Protein AF-A0A834R620-F1 (afdb_monomer)

Organism: Sarcoptes scabiei (NCBI:txid52283)

Structure (mmCIF, N/CA/C/O backbone):
data_AF-A0A834R620-F1
#
_entry.id   AF-A0A834R620-F1
#
loop_
_atom_site.group_PDB
_atom_site.id
_atom_site.type_symbol
_atom_site.label_atom_id
_atom_site.label_alt_id
_atom_site.label_comp_id
_atom_site.label_asym_id
_atom_site.label_entity_id
_atom_site.label_seq_id
_atom_site.pdbx_PDB_ins_code
_atom_site.Cartn_x
_atom_site.Cartn_y
_atom_site.Cartn_z
_atom_site.occupancy
_atom_site.B_iso_or_equiv
_atom_site.auth_seq_id
_atom_site.auth_comp_id
_atom_site.auth_asym_id
_atom_site.auth_atom_id
_atom_site.pdbx_PDB_model_num
ATOM 1 N N . MET A 1 1 ? -68.766 2.294 14.872 1.00 47.84 1 MET A N 1
ATOM 2 C CA . MET A 1 1 ? -67.626 1.805 15.681 1.00 47.84 1 MET A CA 1
ATOM 3 C C . MET A 1 1 ? -67.026 0.578 14.985 1.00 47.84 1 MET A C 1
ATOM 5 O O . MET A 1 1 ? -67.589 -0.501 15.076 1.00 47.84 1 MET A O 1
ATOM 9 N N . MET A 1 2 ? -65.965 0.742 14.179 1.00 46.94 2 MET A N 1
ATOM 10 C CA . MET A 1 2 ? -65.299 -0.391 13.500 1.00 46.94 2 MET A CA 1
ATOM 11 C C . MET A 1 2 ? -64.570 -1.266 14.530 1.00 46.94 2 MET A C 1
ATOM 13 O O . MET A 1 2 ? -63.814 -0.741 15.346 1.00 46.94 2 MET A O 1
ATOM 17 N N . THR A 1 3 ? -64.781 -2.584 14.493 1.00 57.03 3 THR A N 1
ATOM 18 C CA . THR A 1 3 ? -64.209 -3.519 15.475 1.00 57.03 3 THR A CA 1
ATOM 19 C C . THR A 1 3 ? -62.694 -3.697 15.285 1.00 57.03 3 THR A C 1
ATOM 21 O O . THR A 1 3 ? -62.158 -3.631 14.176 1.00 57.03 3 THR A O 1
ATOM 24 N N . TYR A 1 4 ? -61.979 -3.926 16.392 1.00 45.16 4 TYR A N 1
ATOM 25 C CA . TYR A 1 4 ? -60.511 -4.026 16.460 1.00 45.16 4 TYR A CA 1
ATOM 26 C C . TYR A 1 4 ? -59.911 -5.055 15.477 1.00 45.16 4 TYR A C 1
ATOM 28 O O . TYR A 1 4 ? -58.847 -4.826 14.896 1.00 45.16 4 TYR A O 1
ATOM 36 N N . ARG A 1 5 ? -60.625 -6.161 15.212 1.00 49.53 5 ARG A N 1
ATOM 37 C CA . ARG A 1 5 ? -60.220 -7.188 14.233 1.00 49.53 5 ARG A CA 1
ATOM 38 C C . ARG A 1 5 ? -60.175 -6.656 12.797 1.00 49.53 5 ARG A C 1
ATOM 40 O O . ARG A 1 5 ? -59.251 -7.002 12.064 1.00 49.53 5 ARG A O 1
ATOM 47 N N . THR A 1 6 ? -61.107 -5.789 12.406 1.00 49.34 6 THR A N 1
ATOM 48 C CA . THR A 1 6 ? -61.164 -5.231 11.046 1.00 49.34 6 THR A CA 1
ATOM 49 C C . THR A 1 6 ? -60.022 -4.242 10.804 1.00 49.34 6 THR A C 1
ATOM 51 O O . THR A 1 6 ? -59.378 -4.305 9.761 1.00 49.34 6 THR A O 1
ATOM 54 N N . ARG A 1 7 ? -59.663 -3.413 11.801 1.00 46.69 7 ARG A N 1
ATOM 55 C CA . ARG A 1 7 ? -58.499 -2.504 11.707 1.00 46.69 7 ARG A CA 1
ATOM 56 C C . ARG A 1 7 ? -57.174 -3.250 11.551 1.00 46.69 7 ARG A C 1
ATOM 58 O O . ARG A 1 7 ? -56.341 -2.845 10.746 1.00 46.69 7 ARG A O 1
ATOM 65 N N . LYS A 1 8 ? -56.981 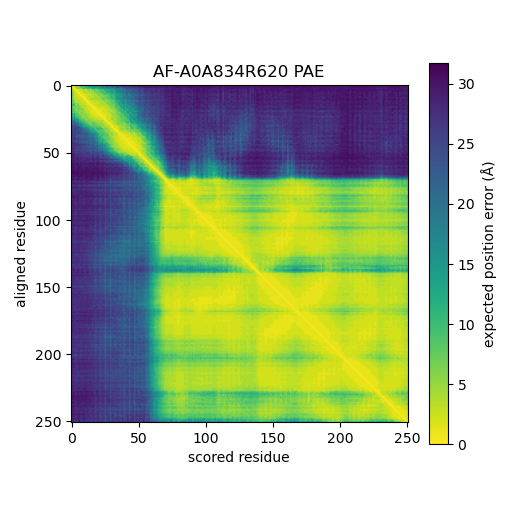-4.356 12.279 1.00 47.06 8 LYS A N 1
ATOM 66 C CA . LYS A 1 8 ? -55.743 -5.152 12.207 1.00 47.06 8 LYS A CA 1
ATOM 67 C C . LYS A 1 8 ? -55.600 -5.875 10.861 1.00 47.06 8 LYS A C 1
ATOM 69 O O . LYS A 1 8 ? -54.487 -6.007 10.361 1.00 47.06 8 LYS A O 1
ATOM 74 N N . ARG A 1 9 ? -56.718 -6.294 10.253 1.00 43.38 9 ARG A N 1
ATOM 75 C CA . ARG A 1 9 ? -56.741 -6.909 8.915 1.00 43.38 9 ARG A CA 1
ATOM 76 C C . ARG A 1 9 ? -56.408 -5.889 7.821 1.00 43.38 9 ARG A C 1
ATOM 78 O O . ARG A 1 9 ? -55.499 -6.144 7.044 1.00 43.38 9 ARG A O 1
ATOM 85 N N . ILE A 1 10 ? -57.030 -4.705 7.859 1.00 50.50 10 ILE A N 1
ATOM 86 C CA . ILE A 1 10 ? -56.753 -3.599 6.922 1.00 50.50 10 ILE A CA 1
ATOM 87 C C . ILE A 1 10 ? -55.298 -3.114 7.048 1.00 50.50 10 ILE A C 1
ATOM 89 O O . ILE A 1 10 ? -54.630 -2.905 6.043 1.00 50.50 10 ILE A O 1
ATOM 93 N N . SER A 1 11 ? -54.767 -3.003 8.272 1.00 44.56 11 SER A N 1
ATOM 94 C CA . SER A 1 11 ? -53.358 -2.652 8.512 1.00 44.56 11 SER A CA 1
ATOM 95 C C . SER A 1 11 ? -52.387 -3.693 7.940 1.00 44.56 11 SER A C 1
ATOM 97 O O . SER A 1 11 ? -51.387 -3.325 7.327 1.00 44.56 11 SER A O 1
ATOM 99 N N . LYS A 1 12 ? -52.678 -4.990 8.099 1.00 43.38 12 LYS A N 1
ATOM 100 C CA . LYS A 1 12 ? -51.821 -6.067 7.587 1.00 43.38 12 LYS A CA 1
ATOM 101 C C . LYS A 1 12 ? -51.852 -6.142 6.057 1.00 43.38 12 LYS A C 1
ATOM 103 O O . LYS A 1 12 ? -50.817 -6.355 5.439 1.00 43.38 12 LYS A O 1
ATOM 108 N N . GLU A 1 13 ? -53.014 -5.904 5.456 1.00 52.19 13 GLU A N 1
ATOM 109 C CA . GLU A 1 13 ? -53.207 -5.884 4.003 1.00 52.19 13 GLU A CA 1
ATOM 110 C C . GLU A 1 13 ? -52.586 -4.633 3.354 1.00 52.19 13 GLU A C 1
ATOM 112 O O . GLU A 1 13 ? -51.939 -4.733 2.315 1.00 52.19 13 GLU A O 1
ATOM 117 N N . SER A 1 14 ? -52.669 -3.475 4.020 1.00 46.38 14 SER A N 1
ATOM 118 C CA . SER A 1 14 ? -51.966 -2.247 3.623 1.00 46.38 14 SER A CA 1
ATOM 119 C C . SER A 1 14 ? -50.444 -2.408 3.685 1.00 46.38 14 SER A C 1
ATOM 121 O O . SER A 1 14 ? -49.746 -1.978 2.771 1.00 46.38 14 SER A O 1
ATOM 123 N N . ASN A 1 15 ? -49.920 -3.050 4.733 1.00 38.66 15 ASN A N 1
ATOM 124 C CA . ASN A 1 15 ? -48.482 -3.290 4.873 1.00 38.66 15 ASN A CA 1
ATOM 125 C C . ASN A 1 15 ? -47.967 -4.324 3.863 1.00 38.66 15 ASN A C 1
ATOM 127 O O . ASN A 1 15 ? -46.866 -4.154 3.351 1.00 38.66 15 ASN A O 1
ATOM 131 N N . SER A 1 16 ? -48.763 -5.351 3.538 1.00 45.62 16 SER A N 1
ATOM 132 C CA . SER A 1 16 ? -48.428 -6.329 2.492 1.00 45.62 16 SER A CA 1
ATOM 133 C C . SER A 1 16 ? -48.332 -5.663 1.120 1.00 45.62 16 SER A C 1
ATOM 135 O O . SER A 1 16 ? -47.325 -5.820 0.439 1.00 45.62 16 SER A O 1
ATOM 137 N N . LYS A 1 17 ? -49.322 -4.833 0.758 1.00 49.03 17 LYS A N 1
ATOM 138 C CA . LYS A 1 17 ? -49.315 -4.074 -0.504 1.00 49.03 17 LYS A CA 1
ATOM 139 C C . LYS A 1 17 ? -48.165 -3.068 -0.578 1.00 49.03 17 LYS A C 1
ATOM 141 O O . LYS A 1 17 ? -47.591 -2.866 -1.641 1.00 49.03 17 LYS A O 1
ATOM 146 N N . MET A 1 18 ? -47.794 -2.454 0.548 1.00 43.59 18 MET A N 1
ATOM 147 C CA . MET A 1 18 ? -46.631 -1.565 0.611 1.00 43.59 18 MET A CA 1
ATOM 148 C C . MET A 1 18 ? -45.319 -2.331 0.396 1.00 43.59 18 MET A C 1
ATOM 150 O O . MET A 1 18 ? -44.440 -1.843 -0.307 1.00 43.59 18 MET A O 1
ATOM 154 N N . PHE A 1 19 ? -45.187 -3.530 0.969 1.00 39.12 19 PHE A N 1
ATOM 155 C CA . PHE A 1 19 ? -43.995 -4.364 0.817 1.00 39.12 19 PHE A CA 1
ATOM 156 C C . PHE A 1 19 ? -43.857 -4.927 -0.600 1.00 39.12 19 PHE A C 1
ATOM 158 O O . PHE A 1 19 ? -42.766 -4.885 -1.161 1.00 39.12 19 PHE A O 1
ATOM 165 N N . GLU A 1 20 ? -44.960 -5.384 -1.198 1.00 49.12 20 GLU A N 1
ATOM 166 C CA . GLU A 1 20 ? -44.995 -5.810 -2.600 1.00 49.12 20 GLU A CA 1
ATOM 167 C C . GLU A 1 20 ? -44.608 -4.654 -3.521 1.00 49.12 20 GLU A C 1
ATOM 169 O O . GLU A 1 20 ? -43.676 -4.814 -4.300 1.00 49.12 20 GLU A O 1
ATOM 174 N N . ASN A 1 21 ? -45.170 -3.454 -3.327 1.00 44.19 21 ASN A N 1
ATOM 175 C CA . ASN A 1 21 ? -44.769 -2.263 -4.082 1.00 44.19 21 ASN A CA 1
ATOM 176 C C . ASN A 1 21 ? -43.287 -1.894 -3.894 1.00 44.19 21 ASN A C 1
ATOM 178 O O . ASN A 1 21 ? -42.669 -1.376 -4.820 1.00 44.19 21 ASN A O 1
ATOM 182 N N . ILE A 1 22 ? -42.689 -2.115 -2.718 1.00 43.91 22 ILE A N 1
ATOM 183 C CA . ILE A 1 22 ? -41.257 -1.849 -2.486 1.00 43.91 22 ILE A CA 1
ATOM 184 C C . ILE A 1 22 ? -40.389 -2.882 -3.210 1.00 43.91 22 ILE A C 1
ATOM 186 O O . ILE A 1 22 ? -39.398 -2.503 -3.831 1.00 43.91 22 ILE A O 1
ATOM 190 N N . ILE A 1 23 ? -40.758 -4.165 -3.169 1.00 44.00 23 ILE A N 1
ATOM 191 C CA . ILE A 1 23 ? -40.040 -5.239 -3.871 1.00 44.00 23 ILE A CA 1
ATOM 192 C C . ILE A 1 23 ? -40.174 -5.065 -5.386 1.00 44.00 23 ILE A C 1
ATOM 194 O O . ILE A 1 23 ? -39.179 -5.194 -6.098 1.00 44.00 23 ILE A O 1
ATOM 198 N N . GLU A 1 24 ? -41.360 -4.706 -5.876 1.00 46.62 24 GLU A N 1
ATOM 199 C CA . GLU A 1 24 ? -41.592 -4.398 -7.285 1.00 46.62 24 GLU A CA 1
ATOM 200 C C . GLU A 1 24 ? -40.784 -3.172 -7.703 1.00 46.62 24 GLU A C 1
ATOM 202 O O . GLU A 1 24 ? -40.040 -3.254 -8.670 1.00 46.62 24 GLU A O 1
ATOM 207 N N . ASN A 1 25 ? -40.797 -2.074 -6.937 1.00 42.44 25 ASN A N 1
ATOM 208 C CA . ASN A 1 25 ? -39.981 -0.892 -7.238 1.00 42.44 25 ASN A CA 1
ATOM 209 C C . ASN A 1 25 ? -38.470 -1.164 -7.157 1.00 42.44 25 ASN A C 1
ATOM 211 O O . ASN A 1 25 ? -37.706 -0.572 -7.918 1.00 42.44 25 ASN A O 1
ATOM 215 N N . PHE A 1 26 ? -38.017 -2.057 -6.272 1.00 39.38 26 PHE A N 1
ATOM 216 C CA . PHE A 1 26 ? -36.613 -2.465 -6.180 1.00 39.38 26 PHE A CA 1
ATOM 217 C C . PHE A 1 26 ? -36.208 -3.349 -7.367 1.00 39.38 26 PHE A C 1
ATOM 219 O O . PHE A 1 26 ? -35.180 -3.100 -7.990 1.00 39.38 26 PHE A O 1
ATOM 226 N N . SER A 1 27 ? -37.052 -4.314 -7.743 1.00 42.75 27 SER A N 1
ATOM 227 C CA . SER A 1 27 ? -36.891 -5.158 -8.935 1.00 42.75 27 SER A CA 1
ATOM 228 C C . SER A 1 27 ? -36.910 -4.330 -10.224 1.00 42.75 27 SER A C 1
ATOM 230 O O . SER A 1 27 ? -36.053 -4.498 -11.093 1.00 42.75 27 SER A O 1
ATOM 232 N N . ILE A 1 28 ? -37.841 -3.381 -10.320 1.00 49.03 28 ILE A N 1
ATOM 233 C CA . ILE A 1 28 ? -37.996 -2.444 -11.429 1.00 49.03 28 ILE A CA 1
ATOM 234 C C . ILE A 1 28 ? -36.771 -1.529 -11.499 1.00 49.03 28 ILE A C 1
ATOM 236 O O . ILE A 1 28 ? -36.173 -1.443 -12.564 1.00 49.03 28 ILE A O 1
ATOM 240 N N . ASN A 1 29 ? -36.301 -0.935 -10.395 1.00 45.78 29 ASN A N 1
ATOM 241 C CA . ASN A 1 29 ? -35.059 -0.147 -10.385 1.00 45.78 29 ASN A CA 1
ATOM 242 C C . ASN A 1 29 ? -33.820 -0.980 -10.724 1.00 45.78 29 ASN A C 1
ATOM 244 O O . ASN A 1 29 ? -32.942 -0.495 -11.432 1.00 45.78 29 ASN A O 1
ATOM 248 N N . GLN A 1 30 ? -33.749 -2.238 -10.292 1.00 44.59 30 GLN A N 1
ATOM 249 C CA . GLN A 1 30 ? -32.662 -3.137 -10.669 1.00 44.59 30 GLN A CA 1
ATOM 250 C C . GLN A 1 30 ? -32.711 -3.442 -12.176 1.00 44.59 30 GLN A C 1
ATOM 252 O O . GLN A 1 30 ? -31.684 -3.393 -12.849 1.00 44.59 30 GLN A O 1
ATOM 257 N N . ARG A 1 31 ? -33.904 -3.630 -12.749 1.00 46.31 31 ARG A N 1
ATOM 258 C CA . ARG A 1 31 ? -34.107 -3.848 -14.188 1.00 46.31 31 ARG A CA 1
ATOM 259 C C . ARG A 1 31 ? -33.857 -2.587 -15.022 1.00 46.31 31 ARG A C 1
ATOM 261 O O . ARG A 1 31 ? -33.193 -2.684 -16.047 1.00 46.31 31 ARG A O 1
ATOM 268 N N . TRP A 1 32 ? -34.291 -1.408 -14.574 1.00 41.50 32 TRP A N 1
ATOM 269 C CA . TRP A 1 32 ? -33.965 -0.120 -15.201 1.00 41.50 32 TRP A CA 1
ATOM 270 C C . TRP A 1 32 ? -32.480 0.199 -15.086 1.00 41.50 32 TRP A C 1
ATOM 272 O O . TRP A 1 32 ? -31.900 0.652 -16.060 1.00 41.50 32 TRP A O 1
ATOM 282 N N . SER A 1 33 ? -31.831 -0.101 -13.958 1.00 48.44 33 SER A N 1
ATOM 283 C CA . SER A 1 33 ? -30.381 0.064 -13.823 1.00 48.44 33 SER A CA 1
ATOM 284 C C . SER A 1 33 ? -29.620 -0.861 -14.772 1.00 48.44 33 SER A C 1
ATOM 286 O O . SER A 1 33 ? -28.655 -0.421 -15.382 1.00 48.44 33 SER A O 1
ATOM 288 N N . GLN A 1 34 ? -30.093 -2.093 -14.996 1.00 50.06 34 GLN A N 1
ATOM 289 C CA . GLN A 1 34 ? -29.508 -3.003 -15.983 1.00 50.06 34 GLN A CA 1
ATOM 290 C C . GLN A 1 34 ? -29.794 -2.582 -17.428 1.00 50.06 34 GLN A C 1
ATOM 292 O O . GLN A 1 34 ? -28.916 -2.731 -18.270 1.00 50.06 34 GLN A O 1
ATOM 297 N N . LEU A 1 35 ? -30.977 -2.038 -17.729 1.00 52.88 35 LEU A N 1
ATOM 298 C CA . LEU A 1 35 ? -31.321 -1.540 -19.066 1.00 52.88 35 LEU A CA 1
ATOM 299 C C . LEU A 1 35 ? -30.576 -0.244 -19.399 1.00 52.88 35 LEU A C 1
ATOM 301 O O . LEU A 1 35 ? -30.000 -0.143 -20.473 1.00 52.88 35 LEU A O 1
ATOM 305 N N . ILE A 1 36 ? -30.489 0.696 -18.455 1.00 54.62 36 ILE A N 1
ATOM 306 C CA . ILE A 1 36 ? -29.680 1.915 -18.577 1.00 54.62 36 ILE A CA 1
ATOM 307 C C . ILE A 1 36 ? -28.200 1.551 -18.674 1.00 54.62 36 ILE A C 1
ATOM 309 O O . ILE A 1 36 ? -27.496 2.130 -19.491 1.00 54.62 36 ILE A O 1
ATOM 313 N N . LEU A 1 37 ? -27.720 0.565 -17.907 1.00 46.91 37 LEU A N 1
ATOM 314 C CA . LEU A 1 37 ? -26.354 0.061 -18.036 1.00 46.91 37 LEU A CA 1
ATOM 315 C C . LEU A 1 37 ? -26.143 -0.608 -19.398 1.00 46.91 37 LEU A C 1
ATOM 317 O O . LEU A 1 37 ? -25.116 -0.378 -20.014 1.00 46.91 37 LEU A O 1
ATOM 321 N N . ALA A 1 38 ? -27.100 -1.382 -19.911 1.00 52.72 38 ALA A N 1
ATOM 322 C CA . ALA A 1 38 ? -27.004 -2.018 -21.222 1.00 52.72 38 ALA A CA 1
ATOM 323 C C . ALA A 1 38 ? -27.055 -1.002 -22.375 1.00 52.72 38 ALA A C 1
ATOM 325 O O . ALA A 1 38 ? -26.310 -1.151 -23.341 1.00 52.72 38 ALA A O 1
ATOM 326 N N . ASP A 1 39 ? -27.877 0.042 -22.273 1.00 57.25 39 ASP A N 1
ATOM 327 C CA . ASP A 1 39 ? -27.974 1.115 -23.264 1.00 57.25 39 ASP A CA 1
ATOM 328 C C . ASP A 1 39 ? -26.782 2.070 -23.181 1.00 57.25 39 ASP A C 1
ATOM 330 O O . ASP A 1 39 ? -26.238 2.459 -24.213 1.00 57.25 39 ASP A O 1
ATOM 334 N N . TYR A 1 40 ? -26.285 2.360 -21.977 1.00 51.91 40 TYR A N 1
ATOM 335 C CA . TYR A 1 40 ? -25.018 3.057 -21.769 1.00 51.91 40 TYR A CA 1
ATOM 336 C C . TYR A 1 40 ? -23.850 2.232 -22.306 1.00 51.91 40 TYR A C 1
ATOM 338 O O . TYR A 1 40 ? -23.023 2.768 -23.028 1.00 51.91 40 TYR A O 1
ATOM 346 N N . LEU A 1 41 ? -23.800 0.922 -22.050 1.00 51.44 41 LEU A N 1
ATOM 347 C CA . LEU A 1 41 ? -22.782 0.023 -22.595 1.00 51.44 41 LEU A CA 1
ATOM 348 C C . LEU A 1 41 ? -22.898 -0.104 -24.113 1.00 51.44 41 LEU A C 1
ATOM 350 O O . LEU A 1 41 ? -21.868 -0.164 -24.771 1.00 51.44 41 LEU A O 1
ATOM 354 N N . LYS A 1 42 ? -24.103 -0.088 -24.695 1.00 58.88 42 LYS A N 1
ATOM 355 C CA . LYS A 1 42 ? -24.307 -0.055 -26.152 1.00 58.88 42 LYS A CA 1
ATOM 356 C C . LYS A 1 42 ? -23.889 1.276 -26.760 1.00 58.88 42 LYS A C 1
ATOM 358 O O . LYS A 1 42 ? -23.264 1.271 -27.816 1.00 58.88 42 LYS A O 1
ATOM 363 N N . ASP A 1 43 ? -24.189 2.405 -26.126 1.00 56.00 43 ASP A N 1
ATOM 364 C CA . ASP A 1 43 ? -23.809 3.723 -26.635 1.00 56.00 43 ASP A CA 1
ATOM 365 C C . ASP A 1 43 ? -22.310 3.992 -26.422 1.00 56.00 43 ASP A C 1
ATOM 367 O O . ASP A 1 43 ? -21.641 4.492 -27.327 1.00 56.00 43 ASP A O 1
ATOM 371 N N . CYS A 1 44 ? -21.738 3.529 -25.305 1.00 50.62 44 CYS A N 1
ATOM 372 C CA . CYS A 1 44 ? -20.297 3.405 -25.086 1.00 50.62 44 CYS A CA 1
ATOM 373 C C . CYS A 1 44 ? -19.669 2.460 -26.102 1.00 50.62 44 CYS A C 1
ATOM 375 O O . CYS A 1 44 ? -18.642 2.817 -26.657 1.00 50.62 44 CYS A O 1
ATOM 377 N N . TRP A 1 45 ? -20.272 1.311 -26.415 1.00 50.72 45 TRP A N 1
ATOM 378 C CA . TRP A 1 45 ? -19.774 0.380 -27.429 1.00 50.72 45 TRP A CA 1
ATOM 379 C C . TRP A 1 45 ? -19.843 0.990 -28.823 1.00 50.72 45 TRP A C 1
ATOM 381 O O . TRP A 1 45 ? -18.925 0.808 -29.611 1.00 50.72 45 TRP A O 1
ATOM 391 N N . ARG A 1 46 ? -20.879 1.767 -29.143 1.00 63.25 46 ARG A N 1
ATOM 392 C CA . ARG A 1 46 ? -21.048 2.436 -30.437 1.00 63.25 46 ARG A CA 1
ATOM 393 C C . ARG A 1 46 ? -20.081 3.611 -30.594 1.00 63.25 46 ARG A C 1
ATOM 395 O O . ARG A 1 46 ? -19.436 3.722 -31.635 1.00 63.25 46 ARG A O 1
ATOM 402 N N . LYS A 1 47 ? -19.890 4.420 -29.545 1.00 59.84 47 LYS A N 1
ATOM 403 C CA . LYS A 1 47 ? -18.850 5.463 -29.464 1.00 59.84 47 LYS A CA 1
ATOM 404 C C . LYS A 1 47 ? -17.448 4.853 -29.488 1.00 59.84 47 LYS A C 1
ATOM 406 O O . LYS A 1 47 ? -16.598 5.328 -30.231 1.00 59.84 47 LYS A O 1
ATOM 411 N N . PHE A 1 48 ? -17.226 3.754 -28.770 1.00 47.06 48 PHE A N 1
ATOM 412 C CA . PHE A 1 48 ? -15.996 2.964 -28.804 1.00 47.06 48 PHE A CA 1
ATOM 413 C C . PHE A 1 48 ? -15.755 2.390 -30.198 1.00 47.06 48 PHE A C 1
ATOM 415 O O . PHE A 1 48 ? -14.647 2.504 -30.687 1.00 47.06 48 PHE A O 1
ATOM 422 N N . SER A 1 49 ? -16.774 1.879 -30.892 1.00 47.50 49 SER A N 1
ATOM 423 C CA . SER A 1 49 ? -16.685 1.341 -32.260 1.00 47.50 49 SER A CA 1
ATOM 424 C C . SER A 1 49 ? -16.405 2.423 -33.307 1.00 47.50 49 SER A C 1
ATOM 426 O O . SER A 1 49 ? -15.661 2.187 -34.260 1.00 47.50 49 SER A O 1
ATOM 428 N N . ALA A 1 50 ? -16.969 3.621 -33.132 1.00 56.56 50 ALA A N 1
ATOM 429 C CA . ALA A 1 50 ? -16.689 4.785 -33.971 1.00 56.56 50 ALA A CA 1
ATOM 430 C C . ALA A 1 50 ? -15.268 5.324 -33.731 1.00 56.56 50 ALA A C 1
ATOM 432 O O . ALA A 1 50 ? -14.551 5.625 -34.685 1.00 56.56 50 ALA A O 1
ATOM 433 N N . LEU A 1 51 ? -14.820 5.349 -32.471 1.00 52.22 51 LEU A N 1
ATOM 434 C CA . LEU A 1 51 ? -13.434 5.638 -32.107 1.00 52.22 51 LEU A CA 1
ATOM 435 C C . LEU A 1 51 ? -12.492 4.559 -32.656 1.00 52.22 51 LEU A C 1
ATOM 437 O O . LEU A 1 51 ? -11.483 4.907 -33.250 1.00 52.22 51 LEU A O 1
ATOM 441 N N . LYS A 1 52 ? -12.855 3.274 -32.582 1.00 44.41 52 LYS A N 1
ATOM 442 C CA . LYS A 1 52 ? -12.097 2.114 -33.077 1.00 44.41 52 LYS A CA 1
ATOM 443 C C . LYS A 1 52 ? -11.766 2.234 -34.566 1.00 44.41 52 LYS A C 1
ATOM 445 O O . LYS A 1 52 ? -10.681 1.854 -34.971 1.00 44.41 52 LYS A O 1
ATOM 450 N N . ARG A 1 53 ? -12.640 2.822 -35.390 1.00 45.47 53 ARG A N 1
ATOM 451 C CA . ARG A 1 53 ? -12.434 2.915 -36.849 1.00 45.47 53 ARG A CA 1
ATOM 452 C C . ARG A 1 53 ? -11.382 3.961 -37.266 1.00 45.47 53 ARG A C 1
ATOM 454 O O . ARG A 1 53 ? -10.637 3.710 -38.207 1.00 45.47 53 ARG A O 1
ATOM 461 N N . ASN A 1 54 ? -11.266 5.079 -36.541 1.00 48.19 54 ASN A N 1
ATOM 462 C CA . ASN A 1 54 ? -10.216 6.093 -36.764 1.00 48.19 54 ASN A CA 1
ATOM 463 C C . ASN A 1 54 ? -8.969 5.858 -35.903 1.00 48.19 54 ASN A C 1
ATOM 465 O O . ASN A 1 54 ? -7.860 6.196 -36.309 1.00 48.19 54 ASN A O 1
ATOM 469 N N . ARG A 1 55 ? -9.147 5.239 -34.735 1.00 44.41 55 ARG A N 1
ATOM 470 C CA . ARG A 1 55 ? -8.082 4.906 -33.800 1.00 44.41 55 ARG A CA 1
ATOM 471 C C . ARG A 1 55 ? -7.338 3.640 -34.213 1.00 44.41 55 ARG A C 1
ATOM 473 O O . ARG A 1 55 ? -6.151 3.619 -33.979 1.00 44.41 55 ARG A O 1
ATOM 480 N N . PHE A 1 56 ? -7.925 2.676 -34.937 1.00 42.62 56 PHE A N 1
ATOM 481 C CA . PHE A 1 56 ? -7.190 1.489 -35.422 1.00 42.62 56 PHE A CA 1
ATOM 482 C C . PHE A 1 56 ? -5.975 1.834 -36.296 1.00 42.62 56 PHE A C 1
ATOM 484 O O . PHE A 1 56 ? -4.961 1.161 -36.191 1.00 42.62 56 PHE A O 1
ATOM 491 N N . LYS A 1 57 ? -6.003 2.904 -37.104 1.00 42.84 57 LYS A N 1
ATOM 492 C CA . LYS A 1 57 ? -4.825 3.313 -37.900 1.00 42.84 57 LYS A CA 1
ATOM 493 C C . LYS A 1 57 ? -3.658 3.827 -37.041 1.00 42.84 57 LYS A C 1
ATOM 495 O O . LYS A 1 57 ? -2.504 3.659 -37.422 1.00 42.84 57 LYS A O 1
ATOM 500 N N . THR A 1 58 ? -3.942 4.439 -35.894 1.00 45.22 58 THR A N 1
ATOM 501 C CA . THR A 1 58 ? -2.948 4.934 -34.925 1.00 45.22 58 THR A CA 1
ATOM 502 C C . THR A 1 58 ? -2.623 3.898 -33.839 1.00 45.22 58 THR A C 1
ATOM 504 O O . THR A 1 58 ? -1.472 3.774 -33.432 1.00 45.22 58 THR A O 1
ATOM 507 N N . GLU A 1 59 ? -3.597 3.084 -33.434 1.00 41.12 59 GLU A N 1
ATOM 508 C CA . GLU A 1 59 ? -3.492 1.966 -32.493 1.00 41.12 59 GLU A CA 1
ATOM 509 C C . GLU A 1 59 ? -2.735 0.792 -33.086 1.00 41.12 59 GLU A C 1
ATOM 511 O O . GLU A 1 59 ? -1.967 0.205 -32.350 1.00 41.12 59 GLU A O 1
ATOM 516 N N . SER A 1 60 ? -2.813 0.479 -34.383 1.00 44.44 60 SER A N 1
ATOM 517 C CA . SER A 1 60 ? -1.892 -0.508 -34.970 1.00 44.44 60 SER A CA 1
ATOM 518 C C . SER A 1 60 ? -0.428 -0.123 -34.736 1.00 44.44 60 SER A C 1
ATOM 520 O O . SER A 1 60 ? 0.408 -0.998 -34.574 1.00 44.44 60 SER A O 1
ATOM 522 N N . LYS A 1 61 ? -0.120 1.175 -34.627 1.00 41.84 61 LYS A N 1
ATOM 523 C CA . LYS A 1 61 ? 1.222 1.683 -34.320 1.00 41.84 61 LYS A CA 1
ATOM 524 C C . LYS A 1 61 ? 1.553 1.637 -32.820 1.00 41.84 61 LYS A C 1
ATOM 526 O O . LYS A 1 61 ? 2.694 1.366 -32.474 1.00 41.84 61 LYS A O 1
ATOM 531 N N . CYS A 1 62 ? 0.583 1.879 -31.929 1.00 44.00 62 CYS A N 1
ATOM 532 C CA . CYS A 1 62 ? 0.766 1.828 -30.466 1.00 44.00 62 CYS A CA 1
ATOM 533 C C . CYS A 1 62 ? 0.655 0.413 -29.870 1.00 44.00 62 CYS A C 1
ATOM 535 O O . CYS A 1 62 ? 1.332 0.110 -28.896 1.00 44.00 62 CYS A O 1
ATOM 537 N N . ILE A 1 63 ? -0.174 -0.454 -30.447 1.00 45.06 63 ILE A N 1
ATOM 538 C CA . ILE A 1 63 ? -0.359 -1.861 -30.074 1.00 45.06 63 ILE A CA 1
ATOM 539 C C . ILE A 1 63 ? 0.856 -2.678 -30.527 1.00 45.06 63 ILE A C 1
ATOM 541 O O . ILE A 1 63 ? 1.318 -3.519 -29.765 1.00 45.06 63 ILE A O 1
ATOM 545 N N . ASP A 1 64 ? 1.450 -2.375 -31.687 1.00 47.88 64 ASP A N 1
ATOM 546 C CA . ASP A 1 64 ? 2.741 -2.956 -32.095 1.00 47.88 64 ASP A CA 1
ATOM 547 C C . ASP A 1 64 ? 3.894 -2.462 -31.188 1.00 47.88 64 ASP A C 1
ATOM 549 O O . ASP A 1 64 ? 4.812 -3.212 -30.865 1.00 47.88 64 ASP A O 1
ATOM 553 N N . PHE A 1 65 ? 3.791 -1.237 -30.650 1.00 48.31 65 PHE A N 1
ATOM 554 C CA . PHE A 1 65 ? 4.718 -0.696 -29.639 1.00 48.31 65 PHE A CA 1
ATOM 555 C C . PHE A 1 65 ? 4.522 -1.297 -28.230 1.00 48.31 65 PHE A C 1
ATOM 557 O O . PHE A 1 65 ? 5.480 -1.401 -27.466 1.00 48.31 65 PHE A O 1
ATOM 564 N N . GLY A 1 66 ? 3.287 -1.667 -27.871 1.00 45.03 66 GLY A N 1
ATOM 565 C CA . GLY A 1 66 ? 2.907 -2.165 -26.544 1.00 45.03 66 GLY A CA 1
ATOM 566 C C . GLY A 1 66 ? 2.982 -3.686 -26.399 1.00 45.03 66 GLY A C 1
ATOM 567 O O . GLY A 1 66 ? 3.382 -4.173 -25.348 1.00 45.03 66 GLY A O 1
ATOM 568 N N . LEU A 1 67 ? 2.670 -4.461 -27.438 1.00 49.59 67 LEU A N 1
ATOM 569 C CA . LEU A 1 67 ? 2.753 -5.929 -27.389 1.00 49.59 67 LEU A CA 1
ATOM 570 C C . LEU A 1 67 ? 4.167 -6.458 -27.657 1.00 49.59 67 LEU A C 1
ATOM 572 O O . LEU A 1 67 ? 4.485 -7.576 -27.257 1.00 49.59 67 LEU A O 1
ATOM 576 N N . LYS A 1 68 ? 5.028 -5.660 -28.300 1.00 50.91 68 LYS A N 1
ATOM 577 C CA . LYS A 1 68 ? 6.403 -6.027 -28.661 1.00 50.91 68 LYS A CA 1
ATOM 578 C C . LYS A 1 68 ? 7.429 -5.160 -27.925 1.00 50.91 68 LYS A C 1
ATOM 580 O O . LYS A 1 68 ? 8.399 -4.687 -28.514 1.00 50.91 68 LYS A O 1
ATOM 585 N N . SER A 1 69 ? 7.230 -4.917 -26.628 1.00 61.59 69 SER A N 1
ATOM 586 C CA . SER A 1 69 ? 8.264 -4.250 -25.833 1.00 61.59 69 SER A CA 1
ATOM 587 C C . SER A 1 69 ? 9.468 -5.183 -25.698 1.00 61.59 69 SER A C 1
ATOM 589 O O . SER A 1 69 ? 9.328 -6.294 -25.186 1.00 61.59 69 SER A O 1
ATOM 591 N N . LYS A 1 70 ? 10.650 -4.748 -26.148 1.00 76.50 70 LYS A N 1
ATOM 592 C CA . LYS A 1 70 ? 11.898 -5.489 -25.934 1.00 76.50 70 LYS A CA 1
ATOM 593 C C . LYS A 1 70 ? 12.130 -5.624 -24.427 1.00 76.50 70 LYS A C 1
ATOM 595 O O . LYS A 1 70 ? 12.419 -4.634 -23.760 1.00 76.50 70 LYS A O 1
ATOM 600 N N . THR A 1 71 ? 11.968 -6.833 -23.904 1.00 89.00 71 THR A N 1
ATOM 601 C CA . THR A 1 71 ? 12.292 -7.150 -22.515 1.00 89.00 71 THR A CA 1
ATOM 602 C C . THR A 1 71 ? 13.783 -7.416 -22.362 1.00 89.00 71 THR A C 1
ATOM 604 O O . THR A 1 71 ? 14.454 -7.837 -23.305 1.00 89.00 71 THR A O 1
ATOM 607 N N . GLU A 1 72 ? 14.291 -7.206 -21.160 1.00 91.25 72 GLU A N 1
ATOM 608 C CA . GLU A 1 72 ? 15.700 -7.342 -20.817 1.00 91.25 72 GLU A CA 1
ATOM 609 C C . GLU A 1 72 ? 15.944 -8.608 -19.971 1.00 91.25 72 GLU A C 1
ATOM 611 O O . GLU A 1 72 ? 15.024 -9.172 -19.362 1.00 91.25 72 GLU A O 1
ATOM 616 N N . SER A 1 73 ? 17.185 -9.100 -19.983 1.00 92.69 73 SER A N 1
ATOM 617 C CA . SER A 1 73 ? 17.647 -10.169 -19.091 1.00 92.69 73 SER A CA 1
ATOM 618 C C . SER A 1 73 ? 18.039 -9.601 -17.725 1.00 92.69 73 SER A C 1
ATOM 620 O O . SER A 1 73 ? 18.265 -8.398 -17.582 1.00 92.69 73 SER A O 1
ATOM 622 N N . LEU A 1 74 ? 18.146 -10.468 -16.717 1.00 92.81 74 LEU A N 1
ATOM 623 C CA . LEU A 1 74 ? 18.560 -10.087 -15.364 1.00 92.81 74 LEU A CA 1
ATOM 624 C C . LEU A 1 74 ? 19.910 -9.346 -15.343 1.00 92.81 74 LEU A C 1
ATOM 626 O O . LEU A 1 74 ? 20.065 -8.380 -14.600 1.00 92.81 74 LEU A O 1
ATOM 630 N N . ASP A 1 75 ? 20.868 -9.757 -16.176 1.00 92.12 75 ASP A N 1
ATOM 631 C CA . ASP A 1 75 ? 22.218 -9.172 -16.215 1.00 92.12 75 ASP A CA 1
ATOM 632 C C . ASP A 1 75 ? 22.246 -7.730 -16.737 1.00 92.12 75 ASP A C 1
ATOM 634 O O . ASP A 1 75 ? 23.161 -6.974 -16.419 1.00 92.12 75 ASP A O 1
ATOM 638 N N . ALA A 1 76 ? 21.230 -7.329 -17.507 1.00 91.75 76 ALA A N 1
ATOM 639 C CA . ALA A 1 76 ? 21.074 -5.957 -17.983 1.00 91.75 76 ALA A CA 1
ATOM 640 C C . ALA A 1 76 ? 20.435 -5.031 -16.929 1.00 91.75 76 ALA A C 1
ATOM 642 O O . ALA A 1 76 ? 20.450 -3.808 -17.083 1.00 91.75 76 ALA A O 1
ATOM 643 N N . MET A 1 77 ? 19.874 -5.590 -15.850 1.00 94.88 77 MET A N 1
ATOM 644 C CA . MET A 1 77 ? 19.174 -4.818 -14.828 1.00 94.88 77 MET A CA 1
ATOM 645 C C . MET A 1 77 ? 20.112 -4.249 -13.762 1.00 94.88 77 MET A C 1
ATOM 647 O O . MET A 1 77 ? 21.015 -4.935 -13.281 1.00 94.88 77 MET A O 1
ATOM 651 N N . PRO A 1 78 ? 19.859 -3.017 -13.293 1.00 94.88 78 PRO A N 1
ATOM 652 C CA . PRO A 1 78 ? 20.578 -2.466 -12.156 1.00 94.88 78 PRO A CA 1
ATOM 653 C C . PRO A 1 78 ? 20.173 -3.158 -10.845 1.00 94.88 78 PRO A C 1
ATOM 655 O O . PRO A 1 78 ? 19.018 -3.540 -10.667 1.00 94.88 78 PRO A O 1
ATOM 658 N N . ASP A 1 79 ? 21.094 -3.230 -9.879 1.00 93.31 79 ASP A N 1
ATOM 659 C CA . ASP A 1 79 ? 20.950 -3.941 -8.592 1.00 93.31 79 ASP A CA 1
ATOM 660 C C . ASP A 1 79 ? 19.615 -3.730 -7.879 1.00 93.31 79 ASP A C 1
ATOM 662 O O . ASP A 1 79 ? 19.027 -4.671 -7.357 1.00 93.31 79 ASP A O 1
ATOM 666 N N . TYR A 1 80 ? 19.114 -2.494 -7.862 1.00 92.88 80 TYR A N 1
ATOM 667 C CA . TYR A 1 80 ? 17.892 -2.154 -7.135 1.00 92.88 80 TYR A CA 1
ATOM 668 C C . TYR A 1 80 ? 16.615 -2.740 -7.762 1.00 92.88 80 TYR A C 1
ATOM 670 O O . TYR A 1 80 ? 15.601 -2.796 -7.076 1.00 92.88 80 TYR A O 1
ATOM 678 N N . LEU A 1 81 ? 16.660 -3.199 -9.019 1.00 94.62 81 LEU A N 1
ATOM 679 C CA . LEU A 1 81 ? 15.569 -3.922 -9.689 1.00 94.62 81 LEU A CA 1
ATOM 680 C C . LEU A 1 81 ? 15.756 -5.450 -9.645 1.00 94.62 81 LEU A C 1
ATOM 682 O O . LEU A 1 81 ? 14.838 -6.191 -9.990 1.00 94.62 81 LEU A O 1
ATOM 686 N N . ARG A 1 82 ? 16.913 -5.938 -9.176 1.00 92.31 82 ARG A N 1
ATOM 687 C CA . ARG A 1 82 ? 17.273 -7.366 -9.096 1.00 92.31 82 ARG A CA 1
ATOM 688 C C . ARG A 1 82 ? 16.920 -7.980 -7.739 1.00 92.31 82 ARG A C 1
ATOM 690 O O . ARG A 1 82 ? 17.697 -8.730 -7.159 1.00 92.31 82 ARG A O 1
ATOM 697 N N . PHE A 1 83 ? 15.751 -7.645 -7.194 1.00 86.81 83 PHE A N 1
ATOM 698 C CA . PHE A 1 83 ? 15.349 -8.093 -5.852 1.00 86.81 83 PHE A CA 1
ATOM 699 C C . PHE A 1 83 ? 14.968 -9.583 -5.784 1.00 86.81 83 PHE A C 1
ATOM 701 O O . PHE A 1 83 ? 14.942 -10.148 -4.693 1.00 86.81 83 PHE A O 1
ATOM 708 N N . ASN A 1 84 ? 14.681 -10.222 -6.924 1.00 89.94 84 ASN A N 1
ATOM 709 C CA . ASN A 1 84 ? 14.409 -11.654 -7.017 1.00 89.94 84 ASN A CA 1
ATOM 710 C C . ASN A 1 84 ? 15.399 -12.320 -7.998 1.00 89.94 84 ASN A C 1
ATOM 712 O O . ASN A 1 84 ? 15.254 -12.118 -9.204 1.00 89.94 84 ASN A O 1
ATOM 716 N N . PRO A 1 85 ? 16.367 -13.127 -7.518 1.00 88.44 85 PRO A N 1
ATOM 717 C CA . PRO A 1 85 ? 17.384 -13.751 -8.370 1.00 88.44 85 PRO A CA 1
ATOM 718 C C . PRO A 1 85 ? 16.829 -14.865 -9.272 1.00 88.44 85 PRO A C 1
ATOM 720 O O . PRO A 1 85 ? 17.510 -15.303 -10.192 1.00 88.44 85 PRO A O 1
ATOM 723 N N . TRP A 1 86 ? 15.602 -15.329 -9.022 1.00 93.31 86 TRP A N 1
ATOM 724 C CA . TRP A 1 86 ? 14.967 -16.408 -9.783 1.00 93.31 86 TRP A CA 1
ATOM 725 C C . TRP A 1 86 ? 14.275 -15.918 -11.062 1.00 93.31 86 TRP A C 1
ATOM 727 O O . TRP A 1 86 ? 13.894 -16.726 -11.907 1.00 93.31 86 TRP A O 1
ATOM 737 N N . ILE A 1 87 ? 14.107 -14.602 -11.224 1.00 92.81 87 ILE A N 1
ATOM 738 C CA . ILE A 1 87 ? 13.578 -14.003 -12.451 1.00 92.81 87 ILE A CA 1
ATOM 739 C C . ILE A 1 87 ? 14.771 -13.727 -13.365 1.00 92.81 87 ILE A C 1
ATOM 741 O O . ILE A 1 87 ? 15.532 -12.796 -13.138 1.00 92.81 87 ILE A O 1
ATOM 745 N N . LEU A 1 88 ? 14.961 -14.557 -14.390 1.00 93.56 88 LEU A N 1
ATOM 746 C CA . LEU A 1 88 ? 16.157 -14.494 -15.244 1.00 93.56 88 LEU A CA 1
ATOM 747 C C . LEU A 1 88 ? 15.991 -13.574 -16.465 1.00 93.56 88 LEU A C 1
ATOM 749 O O . LEU A 1 88 ? 16.971 -13.107 -17.045 1.00 93.56 88 LEU A O 1
ATOM 753 N N . SER A 1 89 ? 14.753 -13.320 -16.893 1.00 93.00 89 SER A N 1
ATOM 754 C CA . SER A 1 89 ? 14.439 -12.520 -18.082 1.00 93.00 89 SER A CA 1
ATOM 755 C C . SER A 1 89 ? 13.011 -11.974 -18.039 1.00 93.00 89 SER A C 1
ATOM 757 O O . SER A 1 89 ? 12.290 -12.178 -17.063 1.00 93.00 89 SER A O 1
ATOM 759 N N . GLY A 1 90 ? 12.606 -11.259 -19.092 1.00 91.94 90 GLY A N 1
ATOM 760 C CA . GLY A 1 90 ? 11.284 -10.637 -19.167 1.00 91.94 90 GLY A CA 1
ATOM 761 C C . GLY A 1 90 ? 11.220 -9.296 -18.437 1.00 91.94 90 GLY A C 1
ATOM 762 O O . GLY A 1 90 ? 10.127 -8.785 -18.197 1.00 91.94 90 GLY A O 1
ATOM 763 N N . TYR A 1 91 ? 12.372 -8.720 -18.077 1.00 94.69 91 TYR A N 1
ATOM 764 C CA . TYR A 1 91 ? 12.417 -7.445 -17.382 1.00 94.69 91 TYR A CA 1
ATOM 765 C C . TYR A 1 91 ? 11.961 -6.308 -18.278 1.00 94.69 91 TYR A C 1
ATOM 767 O O . TYR A 1 91 ? 12.332 -6.205 -19.447 1.00 94.69 91 T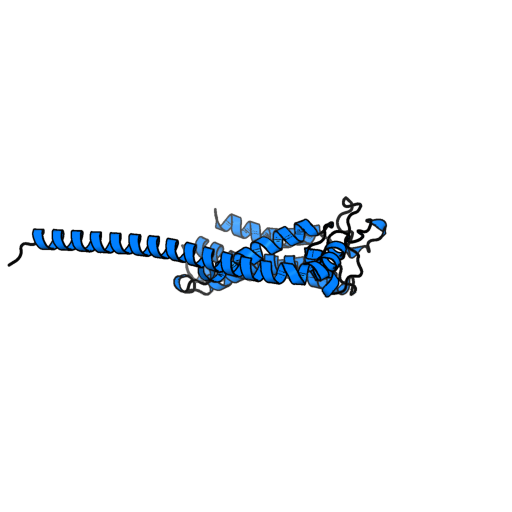YR A O 1
ATOM 775 N N . ARG A 1 92 ? 11.187 -5.403 -17.699 1.00 93.94 92 ARG A N 1
ATOM 776 C CA . ARG A 1 92 ? 10.920 -4.106 -18.307 1.00 93.94 92 ARG A CA 1
ATOM 777 C C . ARG A 1 92 ? 12.193 -3.250 -18.295 1.00 93.94 92 ARG A C 1
ATOM 779 O O . ARG A 1 92 ? 12.950 -3.293 -17.329 1.00 93.94 92 ARG A O 1
ATOM 786 N N . SER A 1 93 ? 12.406 -2.439 -19.334 1.00 92.50 93 SER A N 1
ATOM 787 C CA . SER A 1 93 ? 13.597 -1.582 -19.421 1.00 92.50 93 SER A CA 1
ATOM 788 C C . SER A 1 93 ? 13.742 -0.667 -18.206 1.00 92.50 93 SER A C 1
ATOM 790 O O . SER A 1 93 ? 12.752 -0.116 -17.732 1.00 92.50 93 SER A O 1
ATOM 792 N N . ALA A 1 94 ? 14.962 -0.487 -17.697 1.00 92.19 94 ALA A N 1
ATOM 793 C CA . ALA A 1 94 ? 15.237 0.325 -16.506 1.00 92.19 94 ALA A CA 1
ATOM 794 C C . ALA A 1 94 ? 15.246 1.848 -16.769 1.00 92.19 94 ALA A C 1
ATOM 796 O O . ALA A 1 94 ? 15.478 2.632 -15.848 1.00 92.19 94 ALA A O 1
ATOM 797 N N . ASN A 1 95 ? 15.019 2.273 -18.017 1.00 92.62 95 ASN A N 1
ATOM 798 C CA . ASN A 1 95 ? 15.144 3.665 -18.449 1.00 92.62 95 ASN A CA 1
ATOM 799 C C . ASN A 1 95 ? 13.846 4.225 -19.059 1.00 92.62 95 ASN A C 1
ATOM 801 O O . ASN A 1 95 ? 13.858 4.861 -20.114 1.00 92.62 95 ASN A O 1
ATOM 805 N N . LEU A 1 96 ? 12.697 3.972 -18.426 1.00 92.50 96 LEU A N 1
ATOM 806 C CA . LEU A 1 96 ? 11.412 4.432 -18.955 1.00 92.50 96 LEU A CA 1
ATOM 807 C C . LEU A 1 96 ? 11.102 5.888 -18.586 1.00 92.50 96 LEU A C 1
ATOM 809 O O . LEU A 1 96 ? 11.313 6.353 -17.463 1.00 92.50 96 LEU A O 1
ATOM 813 N N . THR A 1 97 ? 10.525 6.628 -19.528 1.00 93.50 97 THR A N 1
ATOM 814 C CA . THR A 1 97 ? 9.854 7.901 -19.225 1.00 93.50 97 THR A CA 1
ATOM 815 C C . THR A 1 97 ? 8.543 7.639 -18.480 1.00 93.50 97 THR A C 1
ATOM 817 O O . THR A 1 97 ? 8.019 6.529 -18.524 1.00 93.50 97 THR A O 1
ATOM 820 N N . THR A 1 98 ? 7.956 8.655 -17.840 1.00 93.62 98 THR A N 1
ATOM 821 C CA . THR A 1 98 ? 6.615 8.545 -17.231 1.00 93.62 98 THR A CA 1
ATOM 822 C C . THR A 1 98 ? 5.587 7.985 -18.215 1.00 93.62 98 THR A C 1
ATOM 824 O O . THR A 1 98 ? 4.811 7.100 -17.864 1.00 93.62 98 THR A O 1
ATOM 827 N N . TYR A 1 99 ? 5.615 8.462 -19.462 1.00 92.38 99 TYR A N 1
ATOM 828 C CA . TYR A 1 99 ? 4.747 7.958 -20.523 1.00 92.38 99 TYR A CA 1
ATOM 829 C C . TYR A 1 99 ? 5.059 6.495 -20.866 1.00 92.38 99 TYR A C 1
ATOM 831 O O . TYR A 1 99 ? 4.145 5.684 -20.952 1.00 92.38 99 TYR A O 1
ATOM 839 N N . GLY A 1 100 ? 6.343 6.131 -20.969 1.00 90.31 100 GLY A N 1
ATOM 840 C CA . GLY A 1 100 ? 6.765 4.743 -21.171 1.00 90.31 100 GLY A CA 1
ATOM 841 C C . GLY A 1 100 ? 6.283 3.799 -20.064 1.00 90.31 100 GLY A C 1
ATOM 842 O O . GLY A 1 100 ? 5.804 2.708 -20.361 1.00 90.31 100 GLY A O 1
ATOM 843 N N . CYS A 1 101 ? 6.322 4.234 -18.800 1.00 94.19 101 CYS A N 1
ATOM 844 C CA . CYS A 1 101 ? 5.767 3.481 -17.673 1.00 94.19 101 CYS A CA 1
ATOM 845 C C . CYS A 1 101 ? 4.260 3.236 -17.840 1.00 94.19 101 CYS A C 1
ATOM 847 O O . CYS A 1 101 ? 3.799 2.110 -17.668 1.00 94.19 101 CYS A O 1
ATOM 849 N N . LEU A 1 102 ? 3.493 4.255 -18.234 1.00 94.19 102 LEU A N 1
ATOM 850 C CA . LEU A 1 102 ? 2.053 4.115 -18.475 1.00 94.19 102 LEU A CA 1
ATOM 851 C C . LEU A 1 102 ? 1.751 3.195 -19.664 1.00 94.19 102 LEU A C 1
ATOM 853 O O . LEU A 1 102 ? 0.878 2.338 -19.567 1.00 94.19 102 LEU A O 1
ATOM 857 N N . CYS A 1 103 ? 2.495 3.321 -20.765 1.00 89.56 103 CYS A N 1
ATOM 858 C CA . CYS A 1 103 ? 2.350 2.427 -21.913 1.00 89.56 103 CYS A CA 1
ATOM 859 C C . CYS A 1 103 ? 2.679 0.972 -21.564 1.00 89.56 103 CYS A C 1
ATOM 861 O O . CYS A 1 103 ? 2.048 0.071 -22.105 1.00 89.56 103 CYS A O 1
ATOM 863 N N . SER A 1 104 ? 3.608 0.731 -20.634 1.00 91.94 104 SER A N 1
ATOM 864 C CA . SER A 1 104 ? 3.976 -0.631 -20.233 1.00 91.94 104 SER A CA 1
ATOM 865 C C . SER A 1 104 ? 2.863 -1.397 -19.510 1.00 91.94 104 SER A C 1
ATOM 867 O O . SER A 1 104 ? 2.914 -2.616 -19.458 1.00 91.94 104 SER A O 1
ATOM 869 N N . ILE A 1 105 ? 1.811 -0.721 -19.023 1.00 92.50 105 ILE A N 1
ATOM 870 C CA . ILE A 1 105 ? 0.656 -1.376 -18.378 1.00 92.50 105 ILE A CA 1
ATOM 871 C C . ILE A 1 105 ? -0.005 -2.401 -19.314 1.00 92.50 105 ILE A C 1
ATOM 873 O O . ILE A 1 105 ? -0.518 -3.417 -18.854 1.00 92.50 105 ILE A O 1
ATOM 877 N N . VAL A 1 106 ? 0.013 -2.143 -20.626 1.00 88.25 106 VAL A N 1
ATOM 878 C CA . VAL A 1 106 ? -0.557 -3.037 -21.647 1.00 88.25 106 VAL A CA 1
ATOM 879 C C . VAL A 1 106 ? 0.489 -3.951 -22.301 1.00 88.25 106 VAL A C 1
ATOM 881 O O . VAL A 1 106 ? 0.187 -4.624 -23.284 1.00 88.25 106 VAL A O 1
ATOM 884 N N . SER A 1 107 ? 1.711 -3.981 -21.763 1.00 84.62 107 SER A N 1
ATOM 885 C CA . SER A 1 107 ? 2.824 -4.816 -22.216 1.00 84.62 107 SER A CA 1
ATOM 886 C C . SER A 1 107 ? 3.035 -6.013 -21.288 1.00 84.62 107 SER A C 1
ATOM 888 O O . SER A 1 107 ? 2.771 -5.950 -20.087 1.00 84.62 107 SER A O 1
ATOM 890 N N . LEU A 1 108 ? 3.547 -7.115 -21.840 1.00 91.44 108 LEU A N 1
ATOM 891 C CA . LEU A 1 108 ? 3.925 -8.294 -21.059 1.00 91.44 108 LEU A CA 1
ATOM 892 C C . LEU A 1 108 ? 5.380 -8.182 -20.586 1.00 91.44 108 LEU A C 1
ATOM 894 O O . LEU A 1 108 ? 6.294 -8.053 -21.397 1.00 91.44 108 LEU A O 1
ATOM 898 N N . HIS A 1 109 ? 5.585 -8.248 -19.274 1.00 93.56 109 HIS A N 1
ATOM 899 C CA . HIS A 1 109 ? 6.882 -8.201 -18.603 1.00 93.56 109 HIS A CA 1
ATOM 900 C C . HIS A 1 109 ? 6.772 -8.745 -17.165 1.00 93.56 109 HIS A C 1
ATOM 902 O O . HIS A 1 109 ? 5.687 -9.052 -16.671 1.00 93.56 109 HIS A O 1
ATOM 908 N N . ASN A 1 110 ? 7.895 -8.815 -16.451 1.00 94.69 110 ASN A N 1
ATOM 909 C CA . ASN A 1 110 ? 7.998 -9.353 -15.091 1.00 94.69 110 ASN A CA 1
ATOM 910 C C . ASN A 1 110 ? 7.058 -8.681 -14.062 1.00 94.69 110 ASN A C 1
ATOM 912 O O . ASN A 1 110 ? 6.618 -9.336 -13.125 1.00 94.69 110 ASN A O 1
ATOM 916 N N . GLU A 1 111 ? 6.708 -7.402 -14.250 1.00 95.81 111 GLU A N 1
ATOM 917 C CA . GLU A 1 111 ? 5.782 -6.670 -13.362 1.00 95.81 111 GLU A CA 1
ATOM 918 C C . GLU A 1 111 ? 4.297 -6.725 -13.781 1.00 95.81 111 GLU A C 1
ATOM 920 O O . GLU A 1 111 ? 3.456 -6.140 -13.104 1.00 95.81 111 GLU A O 1
ATOM 925 N N . THR A 1 112 ? 3.931 -7.385 -14.890 1.00 94.06 112 THR A N 1
ATOM 926 C CA . THR A 1 112 ? 2.559 -7.303 -15.434 1.00 94.06 112 THR A CA 1
ATOM 927 C C . THR A 1 112 ? 1.523 -7.843 -14.454 1.00 94.06 112 THR A C 1
ATOM 929 O O . THR A 1 112 ? 0.500 -7.200 -14.226 1.00 94.06 112 THR A O 1
ATOM 932 N N . ILE A 1 113 ? 1.795 -9.002 -13.844 1.00 95.25 113 ILE A N 1
ATOM 933 C CA . ILE A 1 113 ? 0.878 -9.605 -12.870 1.00 95.25 113 ILE A CA 1
ATOM 934 C C . ILE A 1 113 ? 0.731 -8.684 -11.660 1.00 95.25 113 ILE A C 1
ATOM 936 O O . ILE A 1 113 ? -0.400 -8.379 -11.305 1.00 95.25 113 ILE A O 1
ATOM 940 N N . ASN A 1 114 ? 1.838 -8.170 -11.112 1.00 96.06 114 ASN A N 1
ATOM 941 C CA . ASN A 1 114 ? 1.813 -7.245 -9.975 1.00 96.06 114 ASN A CA 1
ATOM 942 C C . ASN A 1 114 ? 0.944 -6.012 -10.281 1.00 96.06 114 ASN A C 1
ATOM 944 O O . ASN A 1 114 ? 0.054 -5.663 -9.509 1.00 96.06 114 ASN A O 1
ATOM 948 N N . ILE A 1 115 ? 1.125 -5.384 -11.449 1.00 96.88 115 ILE A N 1
ATOM 949 C CA . ILE A 1 115 ? 0.310 -4.232 -11.863 1.00 96.88 115 ILE A CA 1
ATOM 950 C C . ILE A 1 115 ? -1.178 -4.606 -11.926 1.00 96.88 115 ILE A C 1
ATOM 952 O O . ILE A 1 115 ? -2.014 -3.901 -11.361 1.00 96.88 115 ILE A O 1
ATOM 956 N N . ILE A 1 116 ? -1.527 -5.710 -12.591 1.00 95.31 116 ILE A N 1
ATOM 957 C CA . ILE A 1 116 ? -2.927 -6.115 -12.783 1.00 95.31 116 ILE A CA 1
ATOM 958 C C . ILE A 1 116 ? -3.588 -6.475 -11.449 1.00 95.31 116 ILE A C 1
ATOM 960 O O . ILE A 1 116 ? -4.709 -6.031 -11.190 1.00 95.31 116 ILE A O 1
ATOM 964 N N . THR A 1 117 ? -2.908 -7.230 -10.582 1.00 94.94 117 THR A N 1
ATOM 965 C CA . THR A 1 117 ? -3.459 -7.656 -9.287 1.00 94.94 117 THR A CA 1
ATOM 966 C C . THR A 1 117 ? -3.746 -6.489 -8.352 1.00 94.94 117 THR A C 1
ATOM 968 O O . THR A 1 117 ? -4.609 -6.624 -7.490 1.00 94.94 117 THR A O 1
ATOM 971 N N . HIS A 1 118 ? -3.083 -5.341 -8.528 1.00 94.81 118 HIS A N 1
ATOM 972 C CA . HIS A 1 118 ? -3.349 -4.138 -7.737 1.00 94.81 118 HIS A CA 1
ATOM 973 C C . HIS A 1 118 ? -4.307 -3.151 -8.421 1.00 94.81 118 HIS A C 1
ATOM 975 O O . HIS A 1 118 ? -5.157 -2.565 -7.745 1.00 94.81 118 HIS A O 1
ATOM 981 N N . LEU A 1 119 ? -4.248 -3.011 -9.751 1.00 95.19 119 LEU A N 1
ATOM 982 C CA . LEU A 1 119 ? -5.154 -2.132 -10.495 1.00 95.19 119 LEU A CA 1
ATOM 983 C C . LEU A 1 119 ? -6.587 -2.662 -10.556 1.00 95.19 119 LEU A C 1
ATOM 985 O O . LEU A 1 119 ? -7.515 -1.867 -10.446 1.00 95.19 119 LEU A O 1
ATOM 989 N N . VAL A 1 120 ? -6.800 -3.971 -10.729 1.00 95.19 120 VAL A N 1
ATOM 990 C CA . VAL A 1 120 ? -8.159 -4.531 -10.853 1.00 95.19 120 VAL A CA 1
ATOM 991 C C . VAL A 1 120 ? -8.999 -4.265 -9.593 1.00 95.19 120 VAL A C 1
ATOM 993 O O . VAL A 1 120 ? -10.095 -3.713 -9.735 1.00 95.19 120 VAL A O 1
ATOM 996 N N . PRO A 1 121 ? -8.515 -4.546 -8.365 1.00 92.75 121 PRO A N 1
ATOM 997 C CA . PRO A 1 121 ? -9.228 -4.169 -7.146 1.00 92.75 121 PRO A CA 1
ATOM 998 C C . PRO A 1 121 ? -9.410 -2.657 -7.004 1.00 92.75 121 PRO A C 1
ATOM 1000 O O . PRO A 1 121 ? -10.493 -2.213 -6.634 1.00 92.75 121 PRO A O 1
ATOM 1003 N N . LEU A 1 122 ? -8.397 -1.848 -7.344 1.00 94.44 122 LEU A N 1
ATOM 1004 C CA . LEU A 1 122 ? -8.510 -0.387 -7.285 1.00 94.44 122 LEU A CA 1
ATOM 1005 C C . LEU A 1 122 ? -9.633 0.132 -8.192 1.00 94.44 122 LEU A C 1
ATOM 1007 O O . LEU A 1 122 ? -10.465 0.931 -7.767 1.00 94.44 122 LEU A O 1
ATOM 1011 N N . ILE A 1 123 ? -9.679 -0.353 -9.431 1.00 94.25 123 ILE A N 1
ATOM 1012 C CA . ILE A 1 123 ? -10.712 -0.016 -10.408 1.00 94.25 123 ILE A CA 1
ATOM 1013 C C . ILE A 1 123 ? -12.086 -0.465 -9.898 1.00 94.25 123 ILE A C 1
ATOM 1015 O O . ILE A 1 123 ? -13.037 0.314 -9.948 1.00 94.25 123 ILE A O 1
ATOM 1019 N N . TYR A 1 124 ? -12.189 -1.680 -9.351 1.00 92.50 124 TYR A N 1
ATOM 1020 C CA . TYR A 1 124 ? -13.423 -2.172 -8.739 1.00 92.50 124 TYR A CA 1
ATOM 1021 C C . TYR A 1 124 ? -13.911 -1.250 -7.611 1.00 92.50 124 TYR A C 1
ATOM 1023 O O . TYR A 1 124 ? -15.085 -0.878 -7.592 1.00 92.50 124 TYR A O 1
ATOM 1031 N N . LEU A 1 125 ? -13.025 -0.824 -6.706 1.00 90.50 125 LEU A N 1
ATOM 1032 C CA . LEU A 1 125 ? -13.369 0.099 -5.622 1.00 90.50 125 LEU A CA 1
ATOM 1033 C C . LEU A 1 125 ? -13.807 1.473 -6.155 1.00 90.50 125 LEU A C 1
ATOM 1035 O O . LEU A 1 125 ? -14.756 2.057 -5.640 1.00 90.50 125 LEU A O 1
ATOM 1039 N N . ILE A 1 126 ? -13.160 1.996 -7.200 1.00 90.75 126 ILE A N 1
ATOM 1040 C CA . ILE A 1 126 ? -13.546 3.274 -7.822 1.00 90.75 126 ILE A CA 1
ATOM 1041 C C . ILE A 1 126 ? -14.936 3.177 -8.464 1.00 90.75 126 ILE A C 1
ATOM 1043 O O . ILE A 1 126 ? -15.765 4.060 -8.258 1.00 90.75 126 ILE A O 1
ATOM 1047 N N . PHE A 1 127 ? -15.235 2.105 -9.201 1.00 92.56 127 PHE A N 1
ATOM 1048 C CA . PHE A 1 127 ? -16.551 1.936 -9.829 1.00 92.56 127 PHE A CA 1
ATOM 1049 C C . PHE A 1 127 ? -17.679 1.717 -8.817 1.00 92.56 127 PHE A C 1
ATOM 1051 O O . PHE A 1 127 ? -18.808 2.135 -9.062 1.00 92.56 127 PHE A O 1
ATOM 1058 N N . ASN A 1 128 ? -17.379 1.118 -7.664 1.00 89.00 128 ASN A N 1
ATOM 1059 C CA . ASN A 1 128 ? -18.349 0.876 -6.596 1.00 89.00 128 ASN A CA 1
ATOM 1060 C C . ASN A 1 128 ? -18.358 1.981 -5.524 1.00 89.00 128 ASN A C 1
ATOM 1062 O O . ASN A 1 128 ? -18.858 1.760 -4.417 1.00 89.00 128 ASN A O 1
ATOM 1066 N N . TYR A 1 129 ? -17.846 3.181 -5.836 1.00 85.00 129 TYR A N 1
ATOM 1067 C CA . TYR A 1 129 ? -17.742 4.273 -4.865 1.00 85.00 129 TYR A CA 1
ATOM 1068 C C . TYR A 1 129 ? -19.089 4.622 -4.217 1.00 85.00 129 TYR A C 1
ATOM 1070 O O . TYR A 1 129 ? -19.125 4.901 -3.030 1.00 85.00 129 TYR A O 1
ATOM 1078 N N . SER A 1 130 ? -20.209 4.571 -4.944 1.00 83.88 130 SER A N 1
ATOM 1079 C CA . SER A 1 130 ? -21.534 4.905 -4.397 1.00 83.88 130 SER A CA 1
ATOM 1080 C C . SER A 1 130 ? -21.988 3.938 -3.300 1.00 83.88 130 SER A C 1
ATOM 1082 O O . SER A 1 130 ? -22.673 4.340 -2.361 1.00 83.88 130 SER A O 1
ATOM 1084 N N . THR A 1 131 ? -21.575 2.673 -3.397 1.00 84.12 131 THR A N 1
ATOM 1085 C CA . THR A 1 131 ? -21.841 1.652 -2.376 1.00 84.12 131 THR A CA 1
ATOM 1086 C C . THR A 1 131 ? -20.910 1.839 -1.182 1.00 84.12 131 THR A C 1
ATOM 1088 O O . THR A 1 131 ? -21.353 1.767 -0.039 1.00 84.12 131 THR A O 1
ATOM 1091 N N . ILE A 1 132 ? -19.631 2.132 -1.439 1.00 82.62 132 ILE A N 1
ATOM 1092 C CA . ILE A 1 132 ? -18.620 2.328 -0.392 1.00 82.62 132 ILE A CA 1
ATOM 1093 C C . ILE A 1 132 ? -18.874 3.617 0.394 1.00 82.62 132 ILE A C 1
ATOM 1095 O O . ILE A 1 132 ? -18.764 3.606 1.613 1.00 82.62 132 ILE A O 1
ATOM 1099 N N . PHE A 1 133 ? -19.245 4.700 -0.293 1.00 83.75 133 PHE A N 1
ATOM 1100 C CA . PHE A 1 133 ? -19.515 6.033 0.251 1.00 83.75 133 PHE A CA 1
ATOM 1101 C C . PHE A 1 133 ? -20.999 6.269 0.571 1.00 83.75 133 PHE A C 1
ATOM 1103 O O . PHE A 1 133 ? -21.471 7.407 0.584 1.00 83.75 133 PHE A O 1
ATOM 1110 N N . HIS A 1 134 ? -21.761 5.200 0.818 1.00 83.25 134 HIS A N 1
ATOM 1111 C CA . HIS A 1 134 ? -23.184 5.322 1.108 1.00 83.25 134 HIS A CA 1
ATOM 1112 C C . HIS A 1 134 ? -23.395 6.138 2.402 1.00 83.25 134 HIS A C 1
ATOM 1114 O O . HIS A 1 134 ? -22.893 5.718 3.444 1.00 83.25 134 HIS A O 1
ATOM 1120 N N . PRO A 1 135 ? -24.176 7.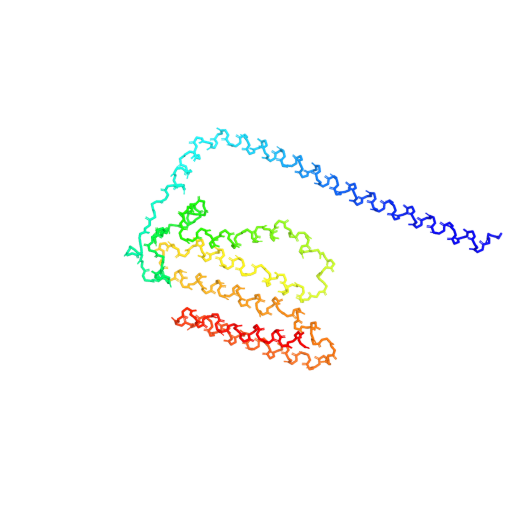241 2.403 1.00 81.56 135 PRO A N 1
ATOM 1121 C CA . PRO A 1 135 ? -24.248 8.174 3.536 1.00 81.56 135 PRO A CA 1
ATOM 1122 C C . PRO A 1 135 ? -24.549 7.518 4.888 1.00 81.56 135 PRO A C 1
ATOM 1124 O O . PRO A 1 135 ? -23.924 7.857 5.883 1.00 81.56 135 PRO A O 1
ATOM 1127 N N . LYS A 1 136 ? -25.425 6.501 4.907 1.00 81.81 136 LYS A N 1
ATOM 1128 C CA . LYS A 1 136 ? -25.768 5.722 6.118 1.00 81.81 136 LYS A CA 1
ATOM 1129 C C . LYS A 1 136 ? -24.596 4.963 6.761 1.00 81.81 136 LYS A C 1
ATOM 1131 O O . LYS A 1 136 ? -24.767 4.403 7.834 1.00 81.81 136 LYS A O 1
ATOM 1136 N N . LEU A 1 137 ? -23.456 4.841 6.083 1.00 76.06 137 LEU A N 1
ATOM 1137 C CA . LEU A 1 137 ? -22.267 4.185 6.626 1.00 76.06 137 LEU A CA 1
ATOM 1138 C C . LEU A 1 137 ? -21.338 5.189 7.331 1.00 76.06 137 LEU A C 1
ATOM 1140 O O . LEU A 1 137 ? -20.524 4.769 8.149 1.00 76.06 137 LEU A O 1
ATOM 1144 N N . PHE A 1 138 ? -21.450 6.497 7.065 1.00 82.00 138 PHE A N 1
ATOM 1145 C CA . PHE A 1 138 ? -20.477 7.526 7.478 1.00 82.00 138 PHE A CA 1
ATOM 1146 C C . PHE A 1 138 ? -20.893 8.323 8.714 1.00 82.00 138 PHE A C 1
ATOM 1148 O O . PHE A 1 138 ? -20.661 9.528 8.799 1.00 82.00 138 PHE A O 1
ATOM 1155 N N . ASP A 1 139 ? -21.426 7.630 9.715 1.00 81.19 139 ASP A N 1
ATOM 1156 C CA . ASP A 1 139 ? -21.820 8.249 10.985 1.00 81.19 139 ASP A CA 1
ATOM 1157 C C . ASP A 1 139 ? -20.661 8.318 12.003 1.00 81.19 139 ASP A C 1
ATOM 1159 O O . ASP A 1 139 ? -20.807 8.863 13.095 1.00 81.19 139 ASP A O 1
ATOM 1163 N N . SER A 1 140 ? -19.488 7.763 11.669 1.00 87.75 140 SER A N 1
ATOM 1164 C CA . SER A 1 140 ? -18.320 7.701 12.556 1.00 87.75 140 SER A CA 1
ATOM 1165 C C . SER A 1 140 ? -17.004 7.852 11.799 1.00 87.75 140 SER A C 1
ATOM 1167 O O . SER A 1 140 ? -16.855 7.359 10.679 1.00 87.75 140 SER A O 1
ATOM 1169 N N . TYR A 1 141 ? -16.004 8.455 12.454 1.00 89.81 141 TYR A N 1
ATOM 1170 C CA . TYR A 1 141 ? -14.625 8.539 11.956 1.00 89.81 141 TYR A CA 1
ATOM 1171 C C . TYR A 1 141 ? -14.041 7.158 11.604 1.00 89.81 141 TYR A C 1
ATOM 1173 O O . TYR A 1 141 ? -13.220 7.050 10.695 1.00 89.81 141 TYR A O 1
ATOM 1181 N N . LEU A 1 142 ? -14.497 6.092 12.275 1.00 91.62 142 LEU A N 1
ATOM 1182 C CA . LEU A 1 142 ? -14.040 4.723 12.031 1.00 91.62 142 LEU A CA 1
ATOM 1183 C C . LEU A 1 142 ? -14.376 4.243 10.615 1.00 91.62 142 LEU A C 1
ATOM 1185 O O . LEU A 1 142 ? -13.558 3.555 10.007 1.00 91.62 142 LEU A O 1
ATOM 1189 N N . THR A 1 143 ? -15.522 4.646 10.056 1.00 90.69 143 THR A N 1
ATOM 1190 C CA . THR A 1 143 ? -15.876 4.326 8.666 1.00 90.69 143 THR A CA 1
ATOM 1191 C C . THR A 1 143 ? -14.910 4.997 7.697 1.00 90.69 143 THR A C 1
ATOM 1193 O O . THR A 1 143 ? -14.404 4.344 6.788 1.00 90.69 143 THR A O 1
ATOM 1196 N N . TYR A 1 144 ? -14.579 6.273 7.921 1.00 91.31 144 TYR A N 1
ATOM 1197 C CA . TYR A 1 144 ? -13.593 6.981 7.102 1.00 91.31 144 TYR A CA 1
ATOM 1198 C C . TYR A 1 144 ? -12.220 6.303 7.174 1.00 91.31 144 TYR A C 1
ATOM 1200 O O . TYR A 1 144 ? -11.612 6.043 6.137 1.00 91.31 144 TYR A O 1
ATOM 1208 N N . CYS A 1 145 ? -11.753 5.954 8.377 1.00 93.56 145 CYS A N 1
ATOM 1209 C CA . CYS A 1 145 ? -10.501 5.222 8.573 1.00 93.56 145 CYS A CA 1
ATOM 1210 C C . CYS A 1 145 ? -10.496 3.872 7.842 1.00 93.56 145 CYS A C 1
ATOM 1212 O O . CYS A 1 145 ? -9.500 3.527 7.204 1.00 93.56 145 CYS A O 1
ATOM 1214 N N . HIS A 1 146 ? -11.608 3.136 7.900 1.00 92.19 146 HIS A N 1
ATOM 1215 C CA . HIS A 1 146 ? -11.752 1.854 7.222 1.00 92.19 146 HIS A CA 1
ATOM 1216 C C . HIS A 1 146 ? -11.677 2.000 5.706 1.00 92.19 146 HIS A C 1
ATOM 1218 O O . HIS A 1 146 ? -10.879 1.325 5.064 1.00 92.19 146 HIS A O 1
ATOM 1224 N N . VAL A 1 147 ? -12.443 2.936 5.144 1.00 92.38 147 VAL A N 1
ATOM 1225 C CA . VAL A 1 147 ? -12.460 3.190 3.703 1.00 92.38 147 VAL A CA 1
ATOM 1226 C C . VAL A 1 147 ? -11.089 3.653 3.216 1.00 92.38 147 VAL A C 1
ATOM 1228 O O . VAL A 1 147 ? -10.568 3.083 2.264 1.00 92.38 147 VAL A O 1
ATOM 1231 N N . ILE A 1 148 ? -10.443 4.602 3.898 1.00 93.44 148 ILE A N 1
ATOM 1232 C CA . ILE A 1 148 ? -9.075 5.032 3.560 1.00 93.44 148 ILE A CA 1
ATOM 1233 C C . ILE A 1 148 ? -8.107 3.839 3.591 1.00 93.44 148 ILE A C 1
ATOM 1235 O O . ILE A 1 148 ? -7.320 3.666 2.658 1.00 93.44 148 ILE A O 1
ATOM 1239 N N . GLY A 1 149 ? -8.209 2.988 4.617 1.00 94.81 149 GLY A N 1
ATOM 1240 C CA . GLY A 1 149 ? -7.453 1.743 4.721 1.00 94.81 149 GLY A CA 1
ATOM 1241 C C . GLY A 1 149 ? -7.685 0.798 3.544 1.00 94.81 149 GLY A C 1
ATOM 1242 O O . GLY A 1 149 ? -6.730 0.256 3.002 1.00 94.81 149 GLY A O 1
ATOM 1243 N N . CYS A 1 150 ? -8.925 0.637 3.087 1.00 92.75 150 CYS A N 1
ATOM 1244 C CA . CYS A 1 150 ? -9.235 -0.235 1.959 1.00 92.75 150 CYS A CA 1
ATOM 1245 C C . CYS A 1 150 ? -8.623 0.242 0.638 1.00 92.75 150 CYS A C 1
ATOM 1247 O O . CYS A 1 150 ? -8.247 -0.608 -0.159 1.00 92.75 150 CYS A O 1
ATOM 1249 N N . TYR A 1 151 ? -8.513 1.551 0.385 1.00 95.44 151 TYR A N 1
ATOM 1250 C CA . TYR A 1 151 ? -7.949 2.077 -0.870 1.00 95.44 151 TYR A CA 1
ATOM 1251 C C . TYR A 1 151 ? -6.418 2.160 -0.858 1.00 95.44 151 TYR A C 1
ATOM 1253 O O . TYR A 1 151 ? -5.781 1.961 -1.896 1.00 95.44 151 TYR A O 1
ATOM 1261 N N . SER A 1 152 ? -5.818 2.467 0.294 1.00 96.88 152 SER A N 1
ATOM 1262 C CA . SER A 1 152 ? -4.400 2.820 0.387 1.00 96.88 152 SER A CA 1
ATOM 1263 C C . SER A 1 152 ? -3.410 1.785 -0.169 1.00 96.88 152 SER A C 1
ATOM 1265 O O . SER A 1 152 ? -2.510 2.216 -0.898 1.00 96.88 152 SER A O 1
ATOM 1267 N N . PRO A 1 153 ? -3.519 0.460 0.090 1.00 96.25 153 PRO A N 1
ATOM 1268 C CA . PRO A 1 153 ? -2.539 -0.498 -0.422 1.00 96.25 153 PRO A CA 1
ATOM 1269 C C . PRO A 1 153 ? -2.621 -0.629 -1.945 1.00 96.25 153 PRO A C 1
ATOM 1271 O O . PRO A 1 153 ? -1.594 -0.714 -2.612 1.00 96.25 153 PRO A O 1
ATOM 1274 N N . TRP A 1 154 ? -3.826 -0.576 -2.520 1.00 97.31 154 TRP A N 1
ATOM 1275 C CA . TRP A 1 154 ? -4.005 -0.700 -3.967 1.00 97.31 154 TRP A CA 1
ATOM 1276 C C . TRP A 1 154 ? -3.434 0.500 -4.712 1.00 97.31 154 TRP A C 1
ATOM 1278 O O . TRP A 1 154 ? -2.781 0.328 -5.740 1.00 97.31 154 TRP A O 1
ATOM 1288 N N . ILE A 1 155 ? -3.642 1.709 -4.184 1.00 97.88 155 ILE A N 1
ATOM 1289 C CA . ILE A 1 155 ? -3.086 2.938 -4.759 1.00 97.88 155 ILE A CA 1
ATOM 1290 C C . ILE A 1 155 ? -1.559 2.919 -4.667 1.00 97.88 155 ILE A C 1
ATOM 1292 O O . ILE A 1 155 ? -0.888 3.102 -5.684 1.00 97.88 155 ILE A O 1
ATOM 1296 N N . GLY A 1 156 ? -1.013 2.682 -3.469 1.00 97.56 156 GLY A N 1
ATOM 1297 C CA . GLY A 1 156 ? 0.432 2.692 -3.238 1.00 97.56 156 GLY A CA 1
ATOM 1298 C C . GLY A 1 156 ? 1.163 1.678 -4.116 1.00 97.56 156 GLY A C 1
ATOM 1299 O O . GLY A 1 156 ? 2.099 2.042 -4.830 1.00 97.56 156 GLY A O 1
ATOM 1300 N N . SER A 1 157 ? 0.664 0.442 -4.144 1.00 97.56 157 SER A N 1
ATOM 1301 C CA . SER A 1 157 ? 1.270 -0.644 -4.909 1.00 97.56 157 SER A CA 1
ATOM 1302 C C . SER A 1 157 ? 1.145 -0.448 -6.422 1.00 97.56 157 SER A C 1
ATOM 1304 O O . SER A 1 157 ? 2.120 -0.625 -7.155 1.00 97.56 157 SER A O 1
ATOM 1306 N N . SER A 1 158 ? -0.009 0.030 -6.908 1.00 98.06 158 SER A N 1
ATOM 1307 C CA . SER A 1 158 ? -0.182 0.350 -8.334 1.00 98.06 158 SER A CA 1
ATOM 1308 C C . SER A 1 158 ? 0.805 1.427 -8.786 1.00 98.06 158 SER A C 1
ATOM 1310 O O . SER A 1 158 ? 1.472 1.267 -9.806 1.00 98.06 158 SER A O 1
ATOM 1312 N N . ILE A 1 159 ? 0.948 2.512 -8.014 1.00 98.06 159 ILE A N 1
ATOM 1313 C CA . ILE A 1 159 ? 1.910 3.582 -8.316 1.00 98.06 159 ILE A CA 1
ATOM 1314 C C . ILE A 1 159 ? 3.340 3.025 -8.323 1.00 98.06 159 ILE A C 1
ATOM 1316 O O . ILE A 1 159 ? 4.110 3.323 -9.237 1.00 98.06 159 ILE A O 1
ATOM 1320 N N . TYR A 1 160 ? 3.697 2.190 -7.347 1.00 98.25 160 TYR A N 1
ATOM 1321 C CA . TYR A 1 160 ? 5.018 1.574 -7.292 1.00 98.25 160 TYR A CA 1
ATOM 1322 C C . TYR A 1 160 ? 5.311 0.707 -8.521 1.00 98.25 160 TYR A C 1
ATOM 1324 O O . TYR A 1 160 ? 6.235 1.023 -9.274 1.00 98.25 160 TYR A O 1
ATOM 1332 N N . HIS A 1 161 ? 4.505 -0.322 -8.789 1.00 97.56 161 HIS A N 1
ATOM 1333 C CA . HIS A 1 161 ? 4.782 -1.263 -9.876 1.00 97.56 161 HIS A CA 1
ATOM 1334 C C . HIS A 1 161 ? 4.695 -0.619 -11.265 1.00 97.56 161 HIS A C 1
ATOM 1336 O O . HIS A 1 161 ? 5.453 -0.986 -12.165 1.00 97.56 161 HIS A O 1
ATOM 1342 N N . ILE A 1 162 ? 3.848 0.397 -11.461 1.00 97.69 162 ILE A N 1
ATOM 1343 C CA . ILE A 1 162 ? 3.806 1.133 -12.731 1.00 97.69 162 ILE A CA 1
ATOM 1344 C C . ILE A 1 162 ? 5.107 1.915 -12.942 1.00 97.69 162 ILE A C 1
ATOM 1346 O O . ILE A 1 162 ? 5.672 1.852 -14.033 1.00 97.69 162 ILE A O 1
ATOM 1350 N N . PHE A 1 163 ? 5.616 2.615 -11.923 1.00 97.88 163 PHE A N 1
ATOM 1351 C CA . PHE A 1 163 ? 6.694 3.597 -12.091 1.00 97.88 163 PHE A CA 1
ATOM 1352 C C . PHE A 1 163 ? 8.085 3.155 -11.607 1.00 97.88 163 PHE A C 1
ATOM 1354 O O . PHE A 1 163 ? 9.043 3.905 -11.786 1.00 97.88 163 PHE A O 1
ATOM 1361 N N . MET A 1 164 ? 8.254 1.960 -11.038 1.00 97.00 164 MET A N 1
ATOM 1362 C CA . MET A 1 164 ? 9.536 1.516 -10.462 1.00 97.00 164 MET A CA 1
ATOM 1363 C C . MET A 1 164 ? 10.719 1.470 -11.453 1.00 97.00 164 MET A C 1
ATOM 1365 O O . MET A 1 164 ? 11.863 1.623 -11.034 1.00 97.00 164 MET A O 1
ATOM 1369 N N . ASN A 1 165 ? 10.454 1.337 -12.758 1.00 95.94 165 ASN A N 1
ATOM 1370 C CA . ASN A 1 165 ? 11.453 1.331 -13.842 1.00 95.94 165 ASN A CA 1
ATOM 1371 C C . ASN A 1 165 ? 11.706 2.719 -14.473 1.00 95.94 165 ASN A C 1
ATOM 1373 O O . ASN A 1 165 ? 12.227 2.833 -15.585 1.00 95.94 165 ASN A O 1
ATOM 1377 N N . HIS A 1 166 ? 11.279 3.791 -13.807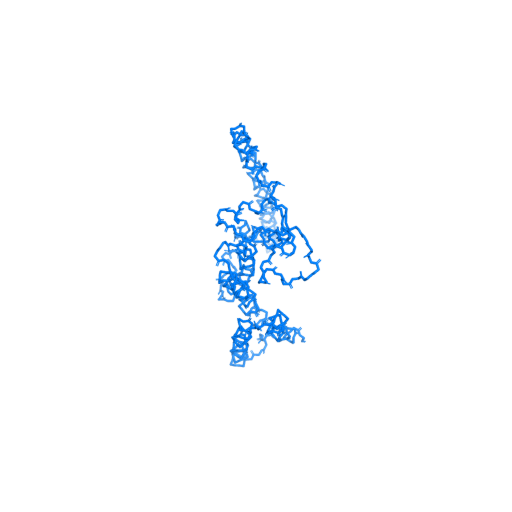 1.00 96.81 166 HIS A N 1
ATOM 1378 C CA . HIS A 1 166 ? 11.424 5.147 -14.320 1.00 96.81 166 HIS A CA 1
ATOM 1379 C C . HIS A 1 166 ? 12.905 5.570 -14.417 1.00 96.81 166 HIS A C 1
ATOM 1381 O O . HIS A 1 166 ? 13.675 5.358 -13.485 1.00 96.81 166 HIS A O 1
ATOM 1387 N N . HIS A 1 167 ? 13.283 6.282 -15.485 1.00 94.19 167 HIS A N 1
ATOM 1388 C CA . HIS A 1 167 ? 14.656 6.720 -15.816 1.00 94.19 167 HIS A CA 1
ATOM 1389 C C . HIS A 1 167 ? 15.390 7.509 -14.721 1.00 94.19 167 HIS A C 1
ATOM 1391 O O . HIS A 1 167 ? 16.612 7.613 -14.722 1.00 94.19 167 HIS A O 1
ATOM 1397 N N . ARG A 1 168 ? 14.658 8.067 -13.751 1.00 94.38 168 ARG A N 1
ATOM 1398 C CA . ARG A 1 168 ? 15.236 8.705 -12.550 1.00 94.38 168 ARG A CA 1
ATOM 1399 C C . ARG A 1 168 ? 15.866 7.697 -11.570 1.00 94.38 168 ARG A C 1
ATOM 1401 O O . ARG A 1 168 ? 16.415 8.100 -10.544 1.00 94.38 168 ARG A O 1
ATOM 1408 N N . GLY A 1 169 ? 15.771 6.405 -11.872 1.00 94.81 169 GLY A N 1
ATOM 1409 C CA . GLY A 1 169 ? 16.519 5.321 -11.255 1.00 94.81 169 GLY A CA 1
ATOM 1410 C C . GLY A 1 169 ? 16.224 5.102 -9.771 1.00 94.81 169 GLY A C 1
ATOM 1411 O O . GLY A 1 169 ? 15.107 5.310 -9.287 1.00 94.81 169 GLY A O 1
ATOM 1412 N N . LYS A 1 170 ? 17.266 4.696 -9.032 1.00 95.62 170 LYS A N 1
ATOM 1413 C CA . LYS A 1 170 ? 17.185 4.204 -7.644 1.00 95.62 170 LYS A CA 1
ATOM 1414 C C . LYS A 1 170 ? 16.487 5.161 -6.671 1.00 95.62 170 LYS A C 1
ATOM 1416 O O . LYS A 1 170 ? 15.799 4.707 -5.764 1.00 95.62 170 LYS A O 1
ATOM 1421 N N . SER A 1 171 ? 16.642 6.476 -6.840 1.00 94.88 171 SER A N 1
ATOM 1422 C CA . SER A 1 171 ? 16.028 7.467 -5.940 1.00 94.88 171 SER A CA 1
ATOM 1423 C C . SER A 1 171 ? 14.497 7.434 -6.009 1.00 94.88 171 SER A C 1
ATOM 1425 O O . SER A 1 171 ? 13.827 7.371 -4.977 1.00 94.88 171 SER A O 1
ATOM 1427 N N . ILE A 1 172 ? 13.938 7.414 -7.225 1.00 96.31 172 ILE A N 1
ATOM 1428 C CA . ILE A 1 172 ? 12.489 7.300 -7.422 1.00 96.31 172 ILE A CA 1
ATOM 1429 C C . ILE A 1 172 ? 12.001 5.913 -7.018 1.00 96.31 172 ILE A C 1
ATOM 1431 O O . ILE A 1 172 ? 11.013 5.832 -6.298 1.00 96.31 172 ILE A O 1
ATOM 1435 N N . TYR A 1 173 ? 12.727 4.852 -7.382 1.00 96.56 173 TYR A N 1
ATOM 1436 C CA . TYR A 1 173 ? 12.420 3.490 -6.944 1.00 96.56 173 TYR A CA 1
ATOM 1437 C C . TYR A 1 173 ? 12.232 3.398 -5.420 1.00 96.56 173 TYR A C 1
ATOM 1439 O O . TYR A 1 173 ? 11.188 2.950 -4.953 1.00 96.56 173 TYR A O 1
ATOM 1447 N N . SER A 1 174 ? 13.195 3.897 -4.636 1.00 95.00 174 SER A N 1
ATOM 1448 C CA . SER A 1 174 ? 13.127 3.845 -3.171 1.00 95.00 174 SER A CA 1
ATOM 1449 C C . SER A 1 174 ? 11.934 4.620 -2.608 1.00 95.00 174 SER A C 1
ATOM 1451 O O . SER A 1 174 ? 11.284 4.141 -1.683 1.00 95.00 174 SER A O 1
ATOM 1453 N N . ARG A 1 175 ? 11.615 5.795 -3.167 1.00 96.38 175 ARG A N 1
ATOM 1454 C CA . ARG A 1 175 ? 10.45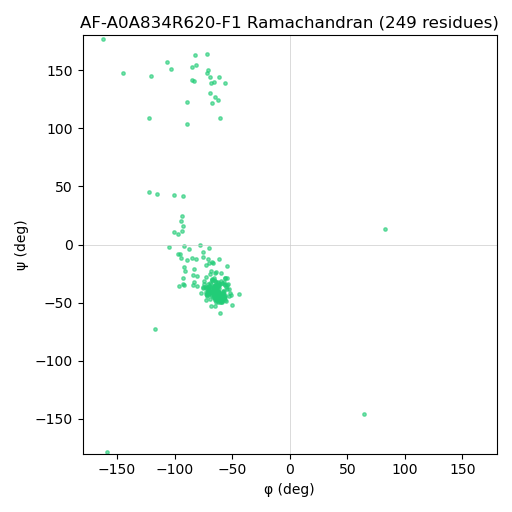8 6.599 -2.734 1.00 96.38 175 ARG A CA 1
ATOM 1455 C C . ARG A 1 175 ? 9.132 5.929 -3.081 1.00 96.38 175 ARG A C 1
ATOM 1457 O O . ARG A 1 175 ? 8.235 5.898 -2.250 1.00 96.38 175 ARG A O 1
ATOM 1464 N N . LEU A 1 176 ? 9.012 5.377 -4.286 1.00 97.50 176 LEU A N 1
ATOM 1465 C CA . LEU A 1 176 ? 7.824 4.635 -4.708 1.00 97.50 176 LEU A CA 1
ATOM 1466 C C . LEU A 1 176 ? 7.605 3.405 -3.821 1.00 97.50 176 LEU A C 1
ATOM 1468 O O . LEU A 1 176 ? 6.492 3.151 -3.377 1.00 97.50 176 LEU A O 1
ATOM 1472 N N . LEU A 1 177 ? 8.681 2.694 -3.495 1.00 95.50 177 LEU A N 1
ATOM 1473 C CA . LEU A 1 177 ? 8.629 1.549 -2.600 1.00 95.50 177 LEU A CA 1
ATOM 1474 C C . LEU A 1 177 ? 8.226 1.954 -1.171 1.00 95.50 177 LEU A C 1
ATOM 1476 O O . LEU A 1 177 ? 7.502 1.226 -0.504 1.00 95.50 177 LEU A O 1
ATOM 1480 N N . GLN A 1 178 ? 8.654 3.126 -0.689 1.00 95.56 178 GLN A N 1
ATOM 1481 C CA . GLN A 1 178 ? 8.166 3.677 0.581 1.00 95.56 178 GLN A CA 1
ATOM 1482 C C . GLN A 1 178 ? 6.672 4.021 0.523 1.00 95.56 178 GLN A C 1
ATOM 1484 O O . GLN A 1 178 ? 5.966 3.762 1.492 1.00 95.56 178 GLN A O 1
ATOM 1489 N N . ILE A 1 179 ? 6.177 4.559 -0.597 1.00 97.06 179 ILE A N 1
ATOM 1490 C CA . ILE A 1 179 ? 4.747 4.845 -0.798 1.00 97.06 179 ILE A CA 1
ATOM 1491 C C . ILE A 1 179 ? 3.915 3.558 -0.726 1.00 97.06 179 ILE A C 1
ATOM 1493 O O . ILE A 1 179 ? 2.884 3.543 -0.055 1.00 97.06 179 ILE A O 1
ATOM 1497 N N . ASP A 1 180 ? 4.375 2.475 -1.350 1.00 97.25 180 ASP A N 1
ATOM 1498 C CA . ASP A 1 180 ? 3.726 1.162 -1.259 1.00 97.25 180 ASP A CA 1
ATOM 1499 C C . ASP A 1 180 ? 3.662 0.657 0.197 1.00 97.25 180 ASP A C 1
ATOM 1501 O O . ASP A 1 180 ? 2.594 0.327 0.719 1.00 97.25 180 ASP A O 1
ATOM 1505 N N . MET A 1 181 ? 4.783 0.744 0.923 1.00 94.75 181 MET A N 1
ATOM 1506 C CA . MET A 1 181 ? 4.845 0.388 2.349 1.00 94.75 181 MET A CA 1
ATOM 1507 C C . MET A 1 181 ? 3.926 1.258 3.223 1.00 94.75 181 MET A C 1
ATOM 1509 O O . MET A 1 181 ? 3.310 0.752 4.161 1.00 94.75 181 MET A O 1
ATOM 1513 N N . VAL A 1 182 ? 3.795 2.554 2.922 1.00 96.88 182 VAL A N 1
ATOM 1514 C CA . VAL A 1 182 ? 2.833 3.444 3.592 1.00 96.88 182 VAL A CA 1
ATOM 1515 C C . VAL A 1 182 ? 1.399 3.003 3.297 1.00 96.88 182 VAL A C 1
ATOM 1517 O O . VAL A 1 182 ? 0.573 3.002 4.206 1.00 96.88 182 VAL A O 1
ATOM 1520 N N . GLY A 1 183 ? 1.099 2.570 2.070 1.00 96.62 183 GLY A N 1
ATOM 1521 C CA . GLY A 1 183 ? -0.203 2.009 1.706 1.00 96.62 183 GLY A CA 1
ATOM 1522 C C . GLY A 1 183 ? -0.585 0.802 2.568 1.00 96.62 183 GLY A C 1
ATOM 1523 O O . GLY A 1 183 ? -1.702 0.756 3.094 1.00 96.62 183 GLY A O 1
ATOM 1524 N N . ILE A 1 184 ? 0.363 -0.120 2.779 1.00 94.75 184 ILE A N 1
ATOM 1525 C CA . ILE A 1 184 ? 0.223 -1.267 3.692 1.00 94.75 184 ILE A CA 1
ATOM 1526 C C . ILE A 1 184 ? 0.042 -0.791 5.140 1.00 94.75 184 ILE A C 1
ATOM 1528 O O . ILE A 1 184 ? -0.845 -1.260 5.850 1.00 94.75 184 ILE A O 1
ATOM 1532 N N . TRP A 1 185 ? 0.844 0.169 5.596 1.00 96.56 185 TRP A N 1
ATOM 1533 C CA . TRP A 1 185 ? 0.729 0.695 6.954 1.00 96.56 185 TRP A CA 1
ATOM 1534 C C . TRP A 1 185 ? -0.631 1.349 7.229 1.00 96.56 185 TRP A C 1
ATOM 1536 O O . TRP A 1 185 ? -1.214 1.104 8.285 1.00 96.56 185 TRP A O 1
ATOM 1546 N N . ILE A 1 186 ? -1.171 2.132 6.290 1.00 96.94 186 ILE A N 1
ATOM 1547 C CA . ILE A 1 186 ? -2.476 2.792 6.439 1.00 96.94 186 ILE A CA 1
ATOM 1548 C C . ILE A 1 186 ? -3.584 1.744 6.615 1.00 96.94 186 ILE A C 1
ATOM 1550 O O . ILE A 1 186 ? -4.382 1.866 7.547 1.00 96.94 186 ILE A O 1
ATOM 1554 N N . THR A 1 187 ? -3.614 0.678 5.803 1.00 95.12 187 THR A N 1
ATOM 1555 C CA . THR A 1 187 ? -4.610 -0.397 5.981 1.00 95.12 187 THR A CA 1
ATOM 1556 C C . THR A 1 187 ? -4.409 -1.147 7.295 1.00 95.12 187 THR A C 1
ATOM 1558 O O . THR A 1 187 ? -5.373 -1.446 8.000 1.00 95.12 187 THR A O 1
ATOM 1561 N N . GLN A 1 188 ? -3.156 -1.401 7.673 1.00 94.25 188 GLN A N 1
ATOM 1562 C CA . GLN A 1 188 ? -2.818 -2.114 8.902 1.00 94.25 188 GLN A CA 1
ATOM 1563 C C . GLN A 1 188 ? -2.982 -1.282 10.165 1.00 94.25 188 GLN A C 1
ATOM 1565 O O . GLN A 1 188 ? -2.831 -1.861 11.234 1.00 94.25 188 GLN A O 1
ATOM 1570 N N . THR A 1 189 ? -3.279 0.013 10.044 1.00 95.19 189 THR A N 1
ATOM 1571 C CA . THR A 1 189 ? -3.443 0.959 11.152 1.00 95.19 189 THR A CA 1
ATOM 1572 C C . THR A 1 189 ? -4.869 1.488 11.170 1.00 95.19 189 THR A C 1
ATOM 1574 O O . THR A 1 189 ? -5.670 1.070 11.997 1.00 95.19 189 THR A O 1
ATOM 1577 N N . PHE A 1 190 ? -5.229 2.348 10.215 1.00 94.94 190 PHE A N 1
ATOM 1578 C CA . PHE A 1 190 ? -6.555 2.962 10.133 1.00 94.94 190 PHE A CA 1
ATOM 1579 C C . PHE A 1 190 ? -7.623 1.965 9.690 1.00 94.94 190 PHE A C 1
ATOM 1581 O O . PHE A 1 190 ? -8.700 1.924 10.281 1.00 94.94 190 PHE A O 1
ATOM 1588 N N . GLY A 1 191 ? -7.302 1.110 8.713 1.00 92.94 191 GLY A N 1
ATOM 1589 C CA . GLY A 1 191 ? -8.214 0.067 8.234 1.00 92.94 191 GLY A CA 1
ATOM 1590 C C . GLY A 1 191 ? -8.634 -0.921 9.327 1.00 92.94 191 GLY A C 1
ATOM 1591 O O . GLY A 1 191 ? -9.757 -1.426 9.317 1.00 92.94 191 GLY A O 1
ATOM 1592 N N . ALA A 1 192 ? -7.742 -1.153 10.290 1.00 92.62 192 ALA A N 1
ATOM 1593 C CA . ALA A 1 192 ? -7.915 -2.081 11.398 1.00 92.62 192 ALA A CA 1
ATOM 1594 C C . ALA A 1 192 ? -8.569 -1.463 12.647 1.00 92.62 192 ALA A C 1
ATOM 1596 O O . ALA A 1 192 ? -9.008 -2.211 13.524 1.00 92.62 192 ALA A O 1
ATOM 1597 N N . LEU A 1 193 ? -8.675 -0.128 12.736 1.00 93.81 193 LEU A N 1
ATOM 1598 C CA . LEU A 1 193 ? -9.301 0.539 13.884 1.00 93.81 193 LEU A CA 1
ATOM 1599 C C . LEU A 1 193 ? -10.753 0.103 14.088 1.00 93.81 193 LEU A C 1
ATOM 1601 O O . LEU A 1 193 ? -11.189 0.026 15.235 1.00 93.81 193 LEU A O 1
ATOM 1605 N N . THR A 1 194 ? -11.496 -0.208 13.022 1.00 91.88 194 THR A N 1
ATOM 1606 C CA . THR A 1 194 ? -12.863 -0.740 13.134 1.00 91.88 194 THR A CA 1
ATOM 1607 C C . THR A 1 194 ? -12.890 -2.076 13.862 1.00 91.88 194 THR A C 1
ATOM 1609 O O . THR A 1 194 ? -13.651 -2.225 14.814 1.00 91.88 194 THR A O 1
ATOM 1612 N N . THR A 1 195 ? -12.037 -3.024 13.462 1.00 91.00 195 THR A N 1
ATOM 1613 C CA . THR A 1 195 ? -11.938 -4.339 14.110 1.00 91.00 195 THR A CA 1
ATOM 1614 C C . THR A 1 195 ? -11.534 -4.195 15.572 1.00 91.00 195 THR A C 1
ATOM 1616 O O . THR A 1 195 ? -12.192 -4.753 16.440 1.00 91.00 195 THR A O 1
ATOM 1619 N N . ILE A 1 196 ? -10.509 -3.390 15.863 1.00 92.62 196 ILE A N 1
ATOM 1620 C CA . ILE A 1 196 ? -10.021 -3.191 17.234 1.00 92.62 196 ILE A CA 1
ATOM 1621 C C . ILE A 1 196 ? -11.100 -2.552 18.116 1.00 92.62 196 ILE A C 1
ATOM 1623 O O . ILE A 1 196 ? -11.340 -3.015 19.226 1.00 92.62 196 ILE A O 1
ATOM 1627 N N . ASN A 1 197 ? -11.793 -1.517 17.632 1.00 92.12 197 ASN A N 1
ATOM 1628 C CA . ASN A 1 197 ? -12.869 -0.890 18.403 1.00 92.12 197 ASN A CA 1
ATOM 1629 C C . ASN A 1 197 ? -14.054 -1.838 18.625 1.00 92.12 197 ASN A C 1
ATOM 1631 O O . ASN A 1 197 ? -14.646 -1.809 19.701 1.00 92.12 197 ASN A O 1
ATOM 1635 N N . ALA A 1 198 ? -14.386 -2.678 17.642 1.00 91.38 198 ALA A N 1
ATOM 1636 C CA . ALA A 1 198 ? -15.443 -3.674 17.779 1.00 91.38 198 ALA A CA 1
ATOM 1637 C C . ALA A 1 198 ? -15.089 -4.744 18.826 1.00 91.38 198 ALA A C 1
ATOM 1639 O O . ALA A 1 198 ? -15.911 -5.037 19.689 1.00 91.38 198 ALA A O 1
ATOM 1640 N N . SER A 1 199 ? -13.859 -5.262 18.802 1.00 91.75 199 SER A N 1
ATOM 1641 C CA . SER A 1 199 ? -13.360 -6.246 19.771 1.00 91.75 199 SER A CA 1
ATOM 1642 C C . SER A 1 199 ? -13.326 -5.725 21.207 1.00 91.75 199 SER A C 1
ATOM 1644 O O . SER A 1 199 ?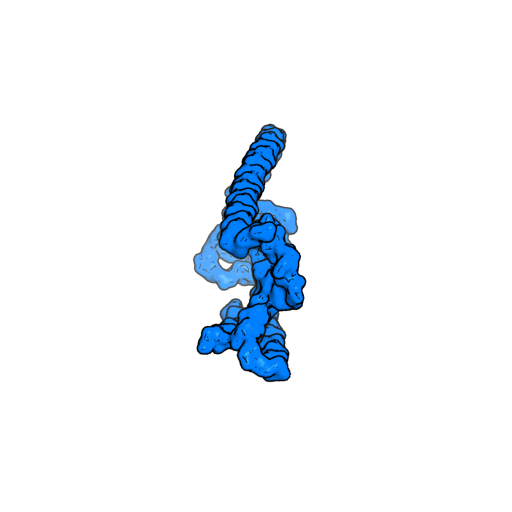 -13.569 -6.462 22.153 1.00 91.75 199 SER A O 1
ATOM 1646 N N . LEU A 1 200 ? -13.031 -4.437 21.387 1.00 92.44 200 LEU A N 1
ATOM 1647 C CA . LEU A 1 200 ? -12.901 -3.816 22.706 1.00 92.44 200 LEU A CA 1
ATOM 1648 C C . LEU A 1 200 ? -14.207 -3.171 23.198 1.00 92.44 200 LEU A C 1
ATOM 1650 O O . LEU A 1 200 ? -14.179 -2.396 24.155 1.00 92.44 200 LEU A O 1
ATOM 1654 N N . LYS A 1 201 ? -15.344 -3.437 22.542 1.00 91.44 201 LYS A N 1
ATOM 1655 C CA . LYS A 1 201 ? -16.618 -2.756 22.812 1.00 91.44 201 LYS A CA 1
ATOM 1656 C C . LYS A 1 201 ? -17.135 -2.976 24.236 1.00 91.44 201 LYS A C 1
ATOM 1658 O O . LYS A 1 201 ? -17.688 -2.046 24.813 1.00 91.44 201 LYS A O 1
ATOM 1663 N N . GLU A 1 202 ? -16.913 -4.161 24.797 1.00 92.75 202 GLU A N 1
ATOM 1664 C CA . GLU A 1 202 ? -17.352 -4.525 26.153 1.00 92.75 202 GLU A CA 1
ATOM 1665 C C . GLU A 1 202 ? -16.487 -3.893 27.262 1.00 92.75 202 GLU A C 1
ATOM 1667 O O . GLU A 1 202 ? -16.839 -3.935 28.439 1.00 92.75 202 GLU A O 1
ATOM 1672 N N . LEU A 1 203 ? -15.343 -3.290 26.911 1.00 93.12 203 LEU A N 1
ATOM 1673 C CA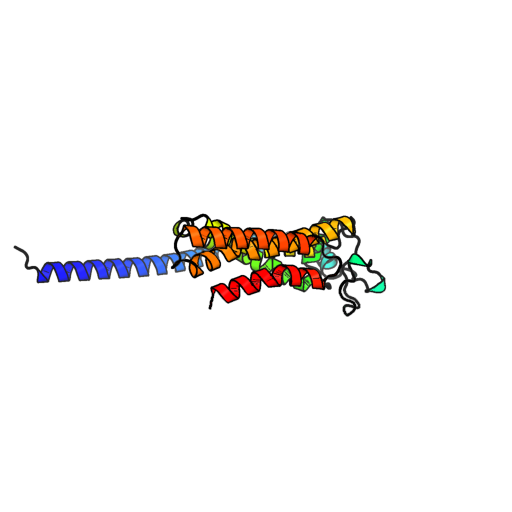 . LEU A 1 203 ? -14.482 -2.596 27.866 1.00 93.12 203 LEU A CA 1
ATOM 1674 C C . LEU A 1 203 ? -14.949 -1.156 28.094 1.00 93.12 203 LEU A C 1
ATOM 1676 O O . LEU A 1 203 ? -15.484 -0.499 27.200 1.00 93.12 203 LEU A O 1
ATOM 1680 N N . SER A 1 204 ? -14.648 -0.622 29.281 1.00 95.75 204 SER A N 1
ATOM 1681 C CA . SER A 1 204 ? -14.916 0.784 29.589 1.00 95.75 204 SER A CA 1
ATOM 1682 C C . SER A 1 204 ? -14.147 1.726 28.656 1.00 95.75 204 SER A C 1
ATOM 1684 O O . SER A 1 204 ? -12.992 1.473 28.292 1.00 95.75 204 SER A O 1
ATOM 1686 N N . ASP A 1 205 ? -14.771 2.852 28.302 1.00 93.75 205 ASP A N 1
ATOM 1687 C CA . ASP A 1 205 ? -14.210 3.825 27.356 1.00 93.75 205 ASP A CA 1
ATOM 1688 C C . ASP A 1 205 ? -12.775 4.275 27.700 1.00 93.75 205 ASP A C 1
ATOM 1690 O O . ASP A 1 205 ? -11.941 4.326 26.790 1.00 93.75 205 ASP A O 1
ATOM 1694 N N . PRO A 1 206 ? -12.407 4.534 28.976 1.00 96.06 206 PRO A N 1
ATOM 1695 C CA . PRO A 1 206 ? -11.036 4.907 29.316 1.00 96.06 206 PRO A CA 1
ATOM 1696 C C . PRO A 1 206 ? -10.017 3.803 29.015 1.00 96.06 206 PRO A C 1
ATOM 1698 O O . PRO A 1 206 ? -8.895 4.098 28.604 1.00 96.06 206 PRO A O 1
ATOM 1701 N N . ILE A 1 207 ? -10.380 2.531 29.217 1.00 94.12 207 ILE A N 1
ATOM 1702 C CA . ILE A 1 207 ? -9.499 1.392 28.928 1.00 94.12 207 ILE A CA 1
ATOM 1703 C C . ILE A 1 207 ? -9.379 1.209 27.417 1.00 94.12 207 ILE A C 1
ATOM 1705 O O . ILE A 1 207 ? -8.262 1.132 26.904 1.00 94.12 207 ILE A O 1
ATOM 1709 N N . ARG A 1 208 ? -10.508 1.218 26.699 1.00 93.94 208 ARG A N 1
ATOM 1710 C CA . ARG A 1 208 ? -10.540 1.090 25.237 1.00 93.94 208 ARG A CA 1
ATOM 1711 C C . ARG A 1 208 ? -9.679 2.156 24.560 1.00 93.94 208 ARG A C 1
ATOM 1713 O O . ARG A 1 208 ? -8.822 1.820 23.748 1.00 93.94 208 ARG A O 1
ATOM 1720 N N . ASN A 1 209 ? -9.833 3.423 24.946 1.00 93.88 209 ASN A N 1
ATOM 1721 C CA . ASN A 1 209 ? -9.060 4.526 24.371 1.00 93.88 209 ASN A CA 1
ATOM 1722 C C . ASN A 1 209 ? -7.555 4.379 24.634 1.00 93.88 209 ASN A C 1
ATOM 1724 O O . ASN A 1 209 ? -6.752 4.616 23.733 1.00 93.88 209 ASN A O 1
ATOM 1728 N N . ARG A 1 210 ? -7.155 3.932 25.835 1.00 95.56 210 ARG A N 1
ATOM 1729 C CA . ARG A 1 210 ? -5.741 3.649 26.137 1.00 95.56 210 ARG A CA 1
ATOM 1730 C C . ARG A 1 210 ? -5.173 2.549 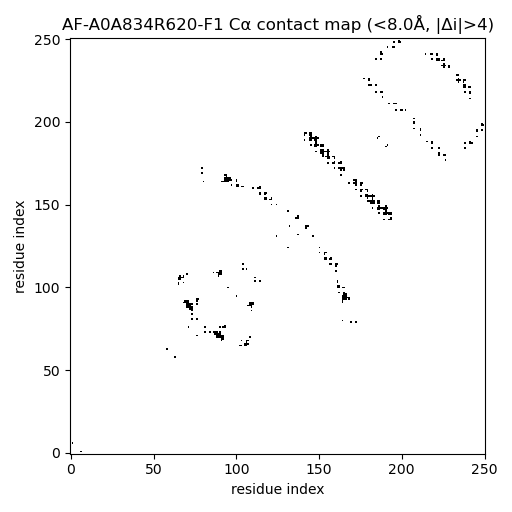25.243 1.00 95.56 210 ARG A C 1
ATOM 1732 O O . ARG A 1 210 ? -4.087 2.725 24.698 1.00 95.56 210 ARG A O 1
ATOM 1739 N N . LEU A 1 211 ? -5.902 1.450 25.055 1.00 94.25 211 LEU A N 1
ATOM 1740 C CA . LEU A 1 211 ? -5.472 0.346 24.190 1.00 94.25 211 LEU A CA 1
ATOM 1741 C C . LEU A 1 211 ? -5.354 0.778 22.721 1.00 94.25 211 LEU A C 1
ATOM 1743 O O . LEU A 1 211 ? -4.373 0.437 22.062 1.00 94.25 211 LEU A O 1
ATOM 1747 N N . VAL A 1 212 ? -6.295 1.589 22.228 1.00 94.50 212 VAL A N 1
ATOM 1748 C CA . VAL A 1 212 ? -6.229 2.165 20.875 1.00 94.50 212 VAL A CA 1
ATOM 1749 C C . VAL A 1 212 ? -5.009 3.080 20.719 1.00 94.50 212 VAL A C 1
ATOM 1751 O O . VAL A 1 212 ? -4.297 2.968 19.724 1.00 94.50 212 VAL A O 1
ATOM 1754 N N . ILE A 1 213 ? -4.712 3.941 21.698 1.00 95.81 213 ILE A N 1
ATOM 1755 C CA . ILE A 1 213 ? -3.517 4.803 21.666 1.00 95.81 213 ILE A CA 1
ATOM 1756 C C . ILE A 1 213 ? -2.237 3.962 21.640 1.00 95.81 213 ILE A C 1
ATOM 1758 O O . ILE A 1 213 ? -1.357 4.221 20.821 1.00 95.81 213 ILE A O 1
ATOM 1762 N N . ILE A 1 214 ? -2.137 2.933 22.489 1.00 95.06 214 ILE A N 1
ATOM 1763 C CA . ILE A 1 214 ? -0.987 2.014 22.504 1.00 95.06 214 ILE A CA 1
ATOM 1764 C C . ILE A 1 214 ? -0.806 1.367 21.129 1.00 95.06 214 ILE A C 1
ATOM 1766 O O . ILE A 1 214 ? 0.300 1.355 20.590 1.00 95.06 214 ILE A O 1
ATOM 1770 N N . TYR A 1 215 ? -1.891 0.882 20.530 1.00 95.56 215 TYR A N 1
ATOM 1771 C CA . TYR A 1 215 ? -1.859 0.307 19.193 1.00 95.56 215 TYR A CA 1
ATOM 1772 C C . TYR A 1 215 ? -1.376 1.309 18.129 1.00 95.56 215 TYR A C 1
ATOM 1774 O O . TYR A 1 215 ? -0.523 0.965 17.310 1.00 95.56 215 TYR A O 1
ATOM 1782 N N . LEU A 1 216 ? -1.845 2.561 18.165 1.00 96.31 216 LEU A N 1
ATOM 1783 C CA . LEU A 1 216 ? -1.388 3.604 17.243 1.00 96.31 216 LEU A CA 1
ATOM 1784 C C . LEU A 1 216 ? 0.110 3.901 17.413 1.00 96.31 216 LEU A C 1
ATOM 1786 O O . LEU A 1 216 ? 0.824 4.011 16.416 1.00 96.31 216 LEU A O 1
ATOM 1790 N N . LEU A 1 217 ? 0.621 3.956 18.644 1.00 96.38 217 LEU A N 1
ATOM 1791 C CA . LEU A 1 217 ? 2.055 4.138 18.901 1.00 96.38 217 LEU A CA 1
ATOM 1792 C C . LEU A 1 217 ? 2.888 2.965 18.362 1.00 96.38 217 LEU A C 1
ATOM 1794 O O . LEU A 1 217 ? 3.903 3.179 17.697 1.00 96.38 217 LEU A O 1
ATOM 1798 N N . LEU A 1 218 ? 2.433 1.727 18.577 1.00 95.50 218 LEU A N 1
ATOM 1799 C CA . LEU A 1 218 ? 3.072 0.534 18.014 1.00 95.50 218 LEU A CA 1
ATOM 1800 C C . LEU A 1 218 ? 3.037 0.541 16.481 1.00 95.50 218 LEU A C 1
ATOM 1802 O O . LEU A 1 218 ? 4.014 0.154 15.840 1.00 95.50 218 LEU A O 1
ATOM 1806 N N . SER A 1 219 ? 1.951 1.032 15.882 1.00 96.25 219 SER A N 1
ATOM 1807 C CA . SER A 1 219 ? 1.837 1.168 14.430 1.00 96.25 219 SER A CA 1
ATOM 1808 C C . SER A 1 219 ? 2.833 2.176 13.851 1.00 96.25 219 SER A C 1
ATOM 1810 O O . SER A 1 219 ? 3.419 1.919 12.800 1.00 96.25 219 SER A O 1
ATOM 1812 N N . LEU A 1 220 ? 3.088 3.291 14.544 1.00 96.44 220 LEU A N 1
ATOM 1813 C CA . LEU A 1 220 ? 4.085 4.281 14.132 1.00 96.44 220 LEU A CA 1
ATOM 1814 C C . LEU A 1 220 ? 5.501 3.710 14.223 1.00 96.44 220 LEU A C 1
ATOM 1816 O O . LEU A 1 220 ? 6.314 3.908 13.318 1.00 96.44 220 LEU A O 1
ATOM 1820 N N . TYR A 1 221 ? 5.784 2.948 15.281 1.00 95.44 221 TYR A N 1
ATOM 1821 C CA . TYR A 1 221 ? 7.049 2.233 15.409 1.00 95.44 221 TYR A CA 1
ATOM 1822 C C . TYR A 1 221 ? 7.247 1.215 14.273 1.00 95.44 221 TYR A C 1
ATOM 1824 O O . TYR A 1 221 ? 8.314 1.175 13.655 1.00 95.44 221 TYR A O 1
ATOM 1832 N N . ALA A 1 222 ? 6.206 0.440 13.948 1.00 94.38 222 ALA A N 1
ATOM 1833 C CA . ALA A 1 222 ? 6.207 -0.499 12.829 1.00 94.38 222 ALA A CA 1
ATOM 1834 C C . ALA A 1 222 ? 6.484 0.201 11.488 1.00 94.38 222 ALA A C 1
ATOM 1836 O O . ALA A 1 222 ? 7.324 -0.270 10.720 1.00 94.38 222 ALA A O 1
ATOM 1837 N N . LEU A 1 223 ? 5.849 1.352 11.227 1.00 95.44 223 LEU A N 1
ATOM 1838 C CA . LEU A 1 223 ? 6.117 2.156 10.031 1.00 95.44 223 LEU A CA 1
ATOM 1839 C C . LEU A 1 223 ? 7.576 2.606 9.975 1.00 95.44 223 LEU A C 1
ATOM 1841 O O . LEU A 1 223 ? 8.241 2.422 8.957 1.00 95.44 223 LEU A O 1
ATOM 1845 N N . HIS A 1 224 ? 8.091 3.168 11.070 1.00 95.06 224 HIS A N 1
ATOM 1846 C CA . HIS A 1 224 ? 9.471 3.635 11.131 1.00 95.06 224 HIS A CA 1
ATOM 1847 C C . HIS A 1 224 ? 10.466 2.503 10.833 1.00 95.06 224 HIS A C 1
ATOM 1849 O O . HIS A 1 224 ? 11.414 2.700 10.070 1.00 95.06 224 HIS A O 1
ATOM 1855 N N . LYS A 1 225 ? 10.237 1.304 11.383 1.00 93.75 225 LYS A N 1
ATOM 1856 C CA . LYS A 1 225 ? 11.051 0.118 11.080 1.00 93.75 225 LYS A CA 1
ATOM 1857 C C . LYS A 1 225 ? 10.907 -0.338 9.627 1.00 93.75 225 LYS A C 1
ATOM 1859 O O . LYS A 1 225 ? 11.920 -0.648 9.007 1.00 93.75 225 LYS A O 1
ATOM 1864 N N . GLY A 1 226 ? 9.697 -0.323 9.070 1.00 92.06 226 GLY A N 1
ATOM 1865 C CA . GLY A 1 226 ? 9.444 -0.709 7.680 1.00 92.06 226 GLY A CA 1
ATOM 1866 C C . GLY A 1 226 ? 10.104 0.223 6.659 1.00 92.06 226 GLY A C 1
ATOM 1867 O O . GLY A 1 226 ? 10.691 -0.246 5.685 1.00 92.06 226 GLY A O 1
ATOM 1868 N N . LEU A 1 227 ? 10.076 1.539 6.899 1.00 93.00 227 LEU A N 1
ATOM 1869 C CA . LEU A 1 227 ? 10.662 2.540 5.996 1.00 93.00 227 LEU A CA 1
ATOM 1870 C C . LEU A 1 227 ? 12.197 2.560 6.013 1.00 93.00 227 LEU A C 1
ATOM 1872 O O . LEU A 1 227 ? 12.804 2.918 5.003 1.00 93.00 227 LEU A O 1
ATOM 1876 N N . ASN A 1 228 ? 12.812 2.171 7.134 1.00 92.38 228 ASN A N 1
ATOM 1877 C CA . ASN A 1 228 ? 14.268 2.132 7.319 1.00 92.38 228 ASN A CA 1
ATOM 1878 C C . ASN A 1 228 ? 14.866 0.720 7.173 1.00 92.38 228 ASN A C 1
ATOM 1880 O O . ASN A 1 228 ? 16.027 0.499 7.513 1.00 92.38 228 ASN A O 1
ATOM 1884 N N . ALA A 1 229 ? 14.086 -0.247 6.687 1.00 89.31 229 ALA A N 1
ATOM 1885 C CA . ALA A 1 229 ? 14.539 -1.617 6.487 1.00 89.31 229 ALA A CA 1
ATOM 1886 C C . ALA A 1 229 ? 15.638 -1.702 5.415 1.00 89.31 229 ALA A C 1
ATOM 1888 O O . ALA A 1 229 ? 15.453 -1.266 4.274 1.00 89.31 229 ALA A O 1
ATOM 1889 N N . SER A 1 230 ? 16.763 -2.330 5.763 1.00 82.19 230 SER A N 1
ATOM 1890 C CA . SER A 1 230 ? 17.893 -2.536 4.849 1.00 82.19 230 SER A CA 1
ATOM 1891 C C . SER A 1 230 ? 17.713 -3.769 3.962 1.00 82.19 230 SER A C 1
ATOM 1893 O O . SER A 1 230 ? 18.235 -3.805 2.850 1.00 82.19 230 SER A O 1
ATOM 1895 N N . ILE A 1 231 ? 16.940 -4.759 4.423 1.00 82.75 231 ILE A N 1
ATOM 1896 C CA . ILE A 1 231 ? 16.706 -6.035 3.732 1.00 82.75 231 ILE A CA 1
ATOM 1897 C C . ILE A 1 231 ? 15.206 -6.212 3.463 1.00 82.75 231 ILE A C 1
ATOM 1899 O O . ILE A 1 231 ? 14.370 -5.823 4.279 1.00 82.75 231 ILE A O 1
ATOM 1903 N N . ALA A 1 232 ? 14.849 -6.828 2.330 1.00 81.25 232 ALA A N 1
ATOM 1904 C CA . ALA A 1 232 ? 13.457 -7.031 1.912 1.00 81.25 232 ALA A CA 1
ATOM 1905 C C . ALA A 1 232 ? 12.591 -7.714 2.990 1.00 81.25 232 ALA A C 1
ATOM 1907 O O . ALA A 1 232 ? 11.501 -7.231 3.287 1.00 81.25 232 ALA A O 1
ATOM 1908 N N . TRP A 1 233 ? 13.106 -8.764 3.640 1.00 80.31 233 TRP A N 1
ATOM 1909 C CA . TRP A 1 233 ? 12.396 -9.534 4.673 1.00 80.31 233 TRP A CA 1
ATOM 1910 C C . TRP A 1 233 ? 12.075 -8.755 5.953 1.00 80.31 233 TRP A C 1
ATOM 1912 O O . TRP A 1 233 ? 11.118 -9.084 6.645 1.00 80.31 233 TRP A O 1
ATOM 1922 N N . GLN A 1 234 ? 12.825 -7.699 6.277 1.00 85.50 234 GLN A N 1
ATOM 1923 C CA . GLN A 1 234 ? 12.569 -6.914 7.492 1.00 85.50 234 GLN A CA 1
ATOM 1924 C C . GLN A 1 234 ? 11.263 -6.109 7.404 1.00 85.50 234 GLN A C 1
ATOM 1926 O O . GLN A 1 234 ? 10.649 -5.820 8.428 1.00 85.50 234 GLN A O 1
ATOM 1931 N N . ARG A 1 235 ? 10.821 -5.775 6.186 1.00 85.00 235 ARG A N 1
ATOM 1932 C CA . ARG A 1 235 ? 9.625 -4.962 5.919 1.00 85.00 235 ARG A CA 1
ATOM 1933 C C . ARG A 1 235 ? 8.322 -5.675 6.297 1.00 85.00 235 ARG A C 1
ATOM 1935 O O . ARG A 1 235 ? 7.560 -5.113 7.072 1.00 85.00 235 ARG A O 1
ATOM 1942 N N . PRO A 1 236 ? 8.030 -6.906 5.832 1.00 82.56 236 PRO A N 1
ATOM 1943 C CA . PRO A 1 236 ? 6.840 -7.615 6.300 1.00 82.56 236 PRO A CA 1
ATOM 1944 C C . PRO A 1 236 ? 6.916 -7.921 7.804 1.00 82.56 236 PRO A C 1
ATOM 1946 O O . PRO A 1 236 ? 5.909 -7.808 8.502 1.00 82.56 236 PRO A O 1
ATOM 1949 N N . CYS A 1 237 ? 8.109 -8.213 8.336 1.00 86.69 237 CYS A N 1
ATOM 1950 C CA . CYS A 1 237 ? 8.298 -8.453 9.767 1.00 86.69 237 CYS A CA 1
ATOM 1951 C C . CYS A 1 237 ? 7.950 -7.234 10.634 1.00 86.69 237 CYS A C 1
ATOM 1953 O O . CYS A 1 237 ? 7.419 -7.413 11.729 1.00 86.69 237 CYS A O 1
ATOM 1955 N N . SER A 1 238 ? 8.176 -6.000 10.162 1.00 87.25 238 SER A N 1
ATOM 1956 C CA . SER A 1 238 ? 7.815 -4.806 10.937 1.00 87.25 238 SER A CA 1
ATOM 1957 C C . SER A 1 238 ? 6.306 -4.663 11.133 1.00 87.25 238 SER A C 1
ATOM 1959 O O . SER A 1 238 ? 5.876 -4.126 12.149 1.00 87.25 238 SER A O 1
ATOM 1961 N N . PHE A 1 239 ? 5.495 -5.178 10.204 1.00 89.06 239 PHE A N 1
ATOM 1962 C CA . PHE A 1 239 ? 4.032 -5.138 10.292 1.00 89.06 239 PHE A CA 1
ATOM 1963 C C . PHE A 1 239 ? 3.413 -6.398 10.911 1.00 89.06 239 PHE A C 1
ATOM 1965 O O . PHE A 1 239 ? 2.233 -6.375 11.266 1.00 89.06 239 PHE A O 1
ATOM 1972 N N . PHE A 1 240 ? 4.187 -7.476 11.090 1.00 89.56 240 PHE A N 1
ATOM 1973 C CA . PHE A 1 240 ? 3.707 -8.738 11.664 1.00 89.56 240 PHE A CA 1
ATOM 1974 C C . PHE A 1 240 ? 3.097 -8.553 13.060 1.00 89.56 240 PHE A C 1
ATOM 1976 O O . PHE A 1 240 ? 2.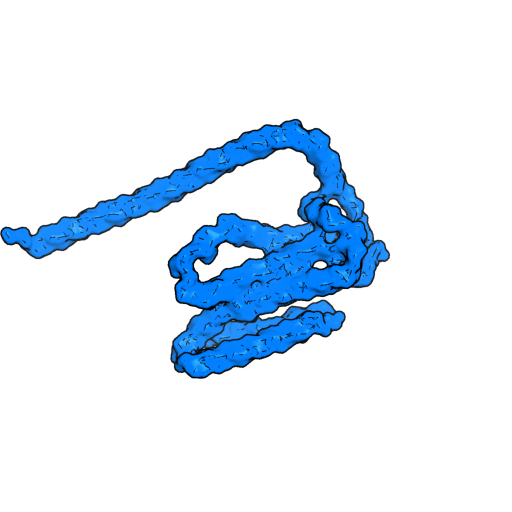033 -9.098 13.348 1.00 89.56 240 PHE A O 1
ATOM 1983 N N . LEU A 1 241 ? 3.706 -7.706 13.898 1.00 86.88 241 LEU A N 1
ATOM 1984 C CA . LEU A 1 241 ? 3.173 -7.384 15.224 1.00 86.88 241 LEU A CA 1
ATOM 1985 C C . LEU A 1 241 ? 1.751 -6.802 15.154 1.00 86.88 241 LEU A C 1
ATOM 1987 O O . LEU A 1 241 ? 0.902 -7.159 15.966 1.00 86.88 241 LEU A O 1
ATOM 1991 N N . LEU A 1 242 ? 1.463 -5.945 14.168 1.00 89.62 242 LEU A N 1
ATOM 1992 C CA . LEU A 1 242 ? 0.130 -5.354 14.003 1.00 89.62 242 LEU A CA 1
ATOM 1993 C C . LEU A 1 242 ? -0.906 -6.399 13.578 1.00 89.62 242 LEU A C 1
ATOM 1995 O O . LEU A 1 242 ? -2.058 -6.324 13.998 1.00 89.62 242 LEU A O 1
ATOM 1999 N N . VAL A 1 243 ? -0.502 -7.388 12.776 1.00 87.81 243 VAL A N 1
ATOM 2000 C CA . VAL A 1 243 ? -1.357 -8.535 12.430 1.00 87.81 243 VAL A CA 1
ATOM 2001 C C . VAL A 1 243 ? -1.647 -9.371 13.674 1.00 87.81 243 VAL A C 1
ATOM 2003 O O . VAL A 1 243 ? -2.802 -9.710 13.920 1.00 87.81 243 VAL A O 1
ATOM 2006 N N . LEU A 1 244 ? -0.624 -9.658 14.483 1.00 88.44 244 LEU A N 1
ATOM 2007 C CA . LEU A 1 244 ? -0.767 -10.460 15.696 1.00 88.44 244 LEU A CA 1
ATOM 2008 C C . LEU A 1 244 ? -1.703 -9.800 16.715 1.00 88.44 244 LEU A C 1
ATOM 2010 O O . LEU A 1 244 ? -2.597 -10.464 17.227 1.00 88.44 244 LEU A O 1
ATOM 2014 N N . ILE A 1 245 ? -1.549 -8.494 16.963 1.00 87.50 245 ILE A N 1
ATOM 2015 C CA . ILE A 1 245 ? -2.444 -7.743 17.860 1.00 87.50 245 ILE A CA 1
ATOM 2016 C C . ILE A 1 245 ? -3.899 -7.881 17.401 1.00 87.50 245 ILE A C 1
ATOM 2018 O O . ILE A 1 245 ? -4.781 -8.141 18.214 1.00 87.50 245 ILE A O 1
ATOM 2022 N N . ARG A 1 246 ? -4.157 -7.771 16.093 1.00 86.19 246 ARG A N 1
ATOM 2023 C CA . ARG A 1 246 ? -5.509 -7.931 15.540 1.00 86.19 246 ARG A CA 1
ATOM 2024 C C . ARG A 1 246 ? -6.049 -9.346 15.714 1.00 86.19 246 ARG A C 1
ATOM 2026 O O . ARG A 1 246 ? -7.219 -9.487 16.040 1.00 86.19 246 ARG A O 1
ATOM 2033 N N . ALA A 1 247 ? -5.221 -10.367 15.498 1.00 85.56 247 ALA A N 1
ATOM 2034 C CA . ALA A 1 247 ? -5.619 -11.756 15.705 1.00 85.56 247 ALA A CA 1
ATOM 2035 C C . ALA A 1 247 ? -5.982 -12.019 17.174 1.00 85.56 247 ALA A C 1
ATOM 2037 O O . ALA A 1 247 ? -7.008 -12.630 17.439 1.00 85.56 247 ALA A O 1
ATOM 2038 N N . LEU A 1 248 ? -5.196 -11.488 18.117 1.00 86.44 248 LEU A N 1
ATOM 2039 C CA . LEU A 1 248 ? -5.472 -11.597 19.552 1.00 86.44 248 LEU A CA 1
ATOM 2040 C C . LEU A 1 248 ? -6.755 -10.870 19.966 1.00 86.44 248 LEU A C 1
ATOM 2042 O O . LEU A 1 248 ? -7.467 -11.363 20.825 1.00 86.44 248 LEU A O 1
ATOM 2046 N N . CYS A 1 249 ? -7.078 -9.729 19.353 1.00 81.88 249 CYS A N 1
ATOM 2047 C CA . CYS A 1 249 ? -8.343 -9.034 19.611 1.00 81.88 249 CYS A CA 1
ATOM 2048 C C . CYS A 1 249 ? -9.583 -9.796 19.104 1.00 81.88 249 CYS A C 1
ATOM 2050 O O . CYS A 1 249 ? -10.697 -9.412 19.446 1.00 81.88 249 CYS A O 1
ATOM 2052 N N . LEU A 1 250 ? -9.425 -10.802 18.240 1.00 77.44 250 LEU A N 1
ATOM 2053 C CA . LEU A 1 250 ? -10.535 -11.600 17.706 1.00 77.44 250 LEU A CA 1
ATOM 2054 C C . LEU A 1 250 ? -10.778 -12.904 18.484 1.00 77.44 250 LEU A C 1
ATOM 2056 O O . LEU A 1 250 ? -11.758 -13.587 18.187 1.00 77.44 250 LEU A O 1
ATOM 2060 N N . LEU A 1 251 ? -9.891 -13.249 19.423 1.00 70.75 251 LEU A N 1
ATOM 2061 C CA . LEU A 1 251 ? -10.013 -14.392 20.333 1.00 70.75 251 LEU A CA 1
ATOM 2062 C C . LEU A 1 251 ? -10.734 -13.974 21.618 1.00 70.75 251 LEU A C 1
ATOM 2064 O O . LEU A 1 251 ? -11.517 -14.807 22.121 1.00 70.75 251 LEU A O 1
#

Nearest PDB structures (foldseek):
  6krz-assembly3_C  TM=8.229E-01  e=1.297E-04  Homo sapiens
  5lxg-assembly1_A  TM=7.765E-01  e=8.717E-05  Homo sapiens
  8t1v-assembly1_A  TM=4.262E-01  e=5.380E+00  Homo sapiens
  8iy6-assembly1_R  TM=4.082E-01  e=9.766E+00  Homo sapiens

Solvent-accessible surface area (backbone atoms only — not comparable to full-atom values): 13338 Å² total; per-residue (Å²): 134,85,55,74,69,60,56,56,49,53,51,52,52,52,50,48,54,51,50,50,51,49,52,50,52,49,52,49,48,53,50,48,52,51,48,52,48,50,52,49,49,48,50,49,47,49,52,48,51,57,45,45,68,67,40,44,74,57,40,58,60,50,49,56,55,23,69,60,55,79,55,34,45,47,89,77,50,57,74,90,76,56,81,55,86,85,55,61,53,41,30,66,57,63,68,25,49,77,66,51,28,60,50,45,74,71,22,83,38,68,54,38,64,63,31,48,69,23,42,54,58,42,51,51,53,62,76,42,38,70,71,75,65,33,72,94,60,63,86,44,72,50,44,54,30,27,53,52,12,70,48,29,35,30,53,21,40,27,53,20,58,45,47,48,38,27,55,75,33,68,68,52,30,54,51,32,51,44,42,22,52,47,10,46,45,39,24,62,45,39,29,39,46,46,58,54,52,59,56,39,59,91,48,57,67,74,59,38,52,51,52,50,51,51,51,51,54,52,45,53,51,22,46,56,47,34,71,67,45,90,49,79,72,48,33,64,57,31,49,45,60,55,53,50,54,53,55,60,54,74,108

Radius of gyration: 26.27 Å; Cα contacts (8 Å, |Δi|>4): 233; chains: 1; bounding box: 90×25×68 Å

Foldseek 3Di:
DDDPVVVVVVVVVVVVVVVVVVVVVVVVVVVVVVVVVVVVVVVVVVVVVVCCVVCVVVVVVLVCVAAPQDKAALVQDDPLVCQDVPRGIQHHALEDALVRLVSNCSYGGPLVVQLCVLVVQLVVCVVCVCVLVPVVQPPDPLSVLQSLLSNLLSVLSNQQSSPLSHNVHPVVNLVSVLSNLVSNLSNLQSSCVVLLCVLCVPPDPVVSVVVNVVLNVLSVQLSVQLSPPPHPVSNVVSSVVSVVVSVVSVD

Secondary structure (DSSP, 8-state):
---HHHHHHHHHHHHHHHHHHHHHHHHHHHHHHHHHHHHHHHHHHHHHHHHHHHHHHHHHHHHHHHHT---B-GGGS-GGG---TT--S-BPPS-B-HHHHHHHTTS-STTHHHHHHHHHHHHHHHHTHHHHT-GGG-SSHHHHHHHHHHHHHHHHHHHHHHHTTBTTHHHHHHHHHHHHHHHHHHIIIIITHHHHHHHTTTS-HHHHHHHHHHHHHHHHHHHHHHHT-SSTTHHHHHHHHHHHHHHHTT-

pLDDT: mean 79.88, std 20.3, range [38.66, 98.25]

Mean predicted aligned error: 13.22 Å

Sequence (251 aa):
MMTYRTRKRISKESNSKMFENIIENFSINQRWSQLILADYLKDCWRKFSALKRNRFKTESKCIDFGLKSKTESLDAMPDYLRFNPWILSGYRSANLTTYGCLCSIVSLHNETINIITHLVPLIYLIFNYSTIFHPKLFDSYLTYCHVIGCYSPWIGSSIYHIFMNHHRGKSIYSRLLQIDMVGIWITQTFGALTTINASLKELSDPIRNRLVIIYLLLSLYALHKGLNASIAWQRPCSFFLLVLIRALCLL

InterPro domains:
  IPR004254 AdipoR/Haemolysin-III-related [PTHR20855] (69-222)